Protein AF-A0A352CBY2-F1 (afdb_monomer_lite)

Radius of gyration: 39.06 Å; chains: 1; bounding box: 83×90×103 Å

Structure (mmCIF, N/CA/C/O backbone):
data_AF-A0A352CBY2-F1
#
_entry.id   AF-A0A352CBY2-F1
#
loop_
_atom_site.group_PDB
_atom_site.id
_atom_site.type_symbol
_atom_site.label_atom_id
_atom_site.label_alt_id
_atom_site.label_comp_id
_atom_site.label_asym_id
_atom_site.label_entity_id
_atom_site.label_seq_id
_atom_site.pdbx_PDB_ins_code
_atom_site.Cartn_x
_atom_site.Cartn_y
_atom_site.Cartn_z
_atom_site.occupancy
_atom_site.B_iso_or_equiv
_atom_site.auth_seq_id
_atom_site.auth_comp_id
_atom_site.auth_asym_id
_atom_site.auth_atom_id
_atom_site.pdbx_PDB_model_num
ATOM 1 N N . MET A 1 1 ? 15.745 -11.544 -2.158 1.00 45.47 1 MET A N 1
ATOM 2 C CA . MET A 1 1 ? 16.763 -10.526 -2.500 1.00 45.47 1 MET A CA 1
ATOM 3 C C . MET A 1 1 ? 17.000 -9.592 -1.321 1.00 45.47 1 MET A C 1
ATOM 5 O O . MET A 1 1 ? 16.269 -8.626 -1.140 1.00 45.47 1 MET A O 1
ATOM 9 N N . ARG A 1 2 ? 18.004 -9.897 -0.494 1.00 39.19 2 ARG A N 1
ATOM 10 C CA . ARG A 1 2 ? 18.521 -8.961 0.516 1.00 39.19 2 ARG A CA 1
ATOM 11 C C . ARG A 1 2 ? 19.788 -8.324 -0.042 1.00 39.19 2 ARG A C 1
ATOM 13 O O . ARG A 1 2 ? 20.679 -9.041 -0.490 1.00 39.19 2 ARG A O 1
ATOM 20 N N . ILE A 1 3 ? 19.850 -6.997 -0.037 1.00 42.19 3 ILE A N 1
ATOM 21 C CA . ILE A 1 3 ? 21.052 -6.252 -0.417 1.00 42.19 3 ILE A CA 1
ATOM 22 C C . ILE A 1 3 ? 21.733 -5.834 0.880 1.00 42.19 3 ILE A C 1
ATOM 24 O O . ILE A 1 3 ? 21.192 -5.022 1.631 1.00 42.19 3 ILE A O 1
ATOM 28 N N . ARG A 1 4 ? 22.908 -6.400 1.159 1.00 39.47 4 ARG A N 1
ATOM 29 C CA . ARG A 1 4 ? 23.753 -5.944 2.262 1.00 39.47 4 ARG A CA 1
ATOM 30 C C . ARG A 1 4 ? 24.700 -4.890 1.702 1.00 39.47 4 ARG A C 1
ATOM 32 O O . ARG A 1 4 ? 25.596 -5.194 0.920 1.00 39.47 4 ARG A O 1
ATOM 39 N N . VAL A 1 5 ? 24.466 -3.639 2.077 1.00 40.59 5 VAL A N 1
ATOM 40 C CA . VAL A 1 5 ? 25.329 -2.519 1.698 1.00 40.59 5 VAL A CA 1
ATOM 41 C C . VAL A 1 5 ? 26.370 -2.346 2.798 1.00 40.59 5 VAL A C 1
ATOM 43 O O . VAL A 1 5 ? 26.018 -2.000 3.923 1.00 40.59 5 VAL A O 1
ATOM 46 N N . GLN A 1 6 ? 27.642 -2.601 2.492 1.00 38.28 6 GLN A N 1
ATOM 47 C CA . GLN A 1 6 ? 28.747 -2.283 3.397 1.00 38.28 6 GLN A CA 1
ATOM 48 C C . GLN A 1 6 ? 29.524 -1.078 2.868 1.00 38.28 6 GLN A C 1
ATOM 50 O O . GLN A 1 6 ? 30.044 -1.098 1.755 1.00 38.28 6 GLN A O 1
ATOM 55 N N . GLN A 1 7 ? 29.593 -0.024 3.681 1.00 40.12 7 GLN A N 1
ATOM 56 C CA . GLN A 1 7 ? 30.448 1.132 3.443 1.00 40.12 7 GLN A CA 1
ATOM 57 C C . GLN A 1 7 ? 31.812 0.844 4.081 1.00 40.12 7 GLN A C 1
ATOM 59 O O . GLN A 1 7 ? 31.930 0.767 5.302 1.00 40.12 7 GLN A O 1
ATOM 64 N N . GLY A 1 8 ? 32.842 0.632 3.263 1.00 44.16 8 GLY A N 1
ATOM 65 C CA . GLY A 1 8 ? 34.204 0.436 3.755 1.00 44.16 8 GLY A CA 1
ATOM 66 C C . GLY A 1 8 ? 34.840 1.770 4.139 1.00 44.16 8 GLY A C 1
ATOM 67 O O . GLY A 1 8 ? 35.323 2.480 3.262 1.00 44.16 8 GLY A O 1
ATOM 68 N N . ALA A 1 9 ? 34.843 2.111 5.428 1.00 36.44 9 ALA A N 1
ATOM 69 C CA . ALA A 1 9 ? 35.642 3.212 5.967 1.00 36.44 9 ALA A CA 1
ATOM 70 C C . ALA A 1 9 ? 36.012 2.954 7.441 1.00 36.44 9 ALA A C 1
ATOM 72 O O . ALA A 1 9 ? 35.368 3.459 8.356 1.00 36.44 9 ALA A O 1
ATOM 73 N N . GLU A 1 10 ? 37.072 2.178 7.677 1.00 33.19 10 GLU A N 1
ATOM 74 C CA . GLU A 1 10 ? 37.829 2.238 8.932 1.00 33.19 10 GLU A CA 1
ATOM 75 C C . GLU A 1 10 ? 39.073 3.108 8.724 1.00 33.19 10 GLU A C 1
ATOM 77 O O . GLU A 1 10 ? 39.864 2.836 7.822 1.00 33.19 10 GLU A O 1
ATOM 82 N N . LEU A 1 11 ? 39.225 4.152 9.553 1.00 31.50 11 LEU A N 1
ATOM 83 C CA . LEU A 1 11 ? 40.424 4.490 10.345 1.00 31.50 11 LEU A CA 1
ATOM 84 C C . LEU A 1 11 ? 40.367 5.956 10.819 1.00 31.50 11 LEU A C 1
ATOM 86 O O . LEU A 1 11 ? 40.623 6.868 10.041 1.00 31.50 11 LEU A O 1
ATOM 90 N N . LEU A 1 12 ? 40.059 6.169 12.107 1.00 28.97 12 LEU A N 1
ATOM 91 C CA . LEU A 1 12 ? 40.919 6.822 13.119 1.00 28.97 12 LEU A CA 1
ATOM 92 C C . LEU A 1 12 ? 40.096 7.244 14.349 1.00 28.97 12 LEU A C 1
ATOM 94 O O . LEU A 1 12 ? 39.335 8.209 14.333 1.00 28.97 12 LEU A O 1
ATOM 98 N N . GLN A 1 13 ? 40.308 6.510 15.445 1.00 30.66 13 GLN A N 1
ATOM 99 C CA . GLN A 1 13 ? 40.026 6.965 16.805 1.00 30.66 13 GLN A CA 1
ATOM 100 C C . GLN A 1 13 ? 40.812 8.246 17.116 1.00 30.66 13 GLN A C 1
ATOM 102 O O . GLN A 1 13 ? 41.995 8.303 16.805 1.00 30.66 13 GLN A O 1
ATOM 107 N N . ILE A 1 14 ? 40.194 9.183 17.843 1.00 30.77 14 ILE A N 1
ATOM 108 C CA . ILE A 1 14 ? 40.738 9.866 19.035 1.00 30.77 14 ILE A CA 1
ATOM 109 C C . ILE A 1 14 ? 39.526 10.392 19.824 1.00 30.77 14 ILE A C 1
ATOM 111 O O . ILE A 1 14 ? 38.669 11.088 19.284 1.00 30.77 14 ILE A O 1
ATOM 115 N N . GLY A 1 15 ? 39.424 9.998 21.095 1.00 30.02 15 GLY A N 1
ATOM 116 C CA . GLY A 1 15 ? 38.267 10.268 21.945 1.00 30.02 15 GLY A CA 1
ATOM 117 C C . GLY A 1 15 ? 38.288 11.602 22.691 1.00 30.02 15 GLY A C 1
ATOM 118 O O . GLY A 1 15 ? 39.311 12.278 22.777 1.00 30.02 15 GLY A O 1
ATOM 119 N N . LYS A 1 16 ? 37.152 11.913 23.327 1.00 30.00 16 LYS A N 1
ATOM 120 C CA . LYS A 1 16 ? 37.085 12.461 24.691 1.00 30.00 16 LYS A CA 1
ATOM 121 C C . LYS A 1 16 ? 35.654 12.405 25.231 1.00 30.00 16 LYS A C 1
ATOM 123 O O . LYS A 1 16 ? 34.713 12.865 24.598 1.00 30.00 16 LYS A O 1
ATOM 128 N N . MET A 1 17 ? 35.544 11.825 26.425 1.00 28.11 17 MET A N 1
ATOM 129 C CA . MET A 1 17 ? 34.393 11.871 27.325 1.00 28.11 17 MET A CA 1
ATOM 130 C C . MET A 1 17 ? 33.944 13.314 27.579 1.00 28.11 17 MET A C 1
ATOM 132 O O . MET A 1 17 ? 34.789 14.150 27.893 1.00 28.11 17 MET A O 1
ATOM 136 N N . MET A 1 18 ? 32.632 13.562 27.620 1.00 26.39 18 MET A N 1
ATOM 137 C CA . MET A 1 18 ? 32.069 14.427 28.661 1.00 26.39 18 MET A CA 1
ATOM 138 C C . MET A 1 18 ? 30.573 14.168 28.860 1.00 26.39 18 MET A C 1
ATOM 140 O O . MET A 1 18 ? 29.725 14.564 28.067 1.00 26.39 18 MET A O 1
ATOM 144 N N . THR A 1 19 ? 30.278 13.481 29.958 1.00 28.50 19 THR A N 1
ATOM 145 C CA . THR A 1 19 ? 28.962 13.353 30.577 1.00 28.50 19 THR A CA 1
ATOM 146 C C . THR A 1 19 ? 28.518 14.719 31.096 1.00 28.50 19 THR A C 1
ATOM 148 O O . THR A 1 19 ? 29.222 15.315 31.909 1.00 28.50 19 THR A O 1
ATOM 151 N N . ILE A 1 20 ? 27.342 15.200 30.688 1.00 29.53 20 ILE A N 1
ATOM 152 C CA . ILE A 1 20 ? 26.663 16.320 31.353 1.00 29.53 20 ILE A CA 1
ATOM 153 C C . ILE A 1 20 ? 25.241 15.874 31.691 1.00 29.53 20 ILE A C 1
ATOM 155 O O . ILE A 1 20 ? 24.371 15.766 30.833 1.00 29.53 20 ILE A O 1
ATOM 159 N N . VAL A 1 21 ? 25.040 15.596 32.977 1.00 26.06 21 VAL A N 1
ATOM 160 C CA . VAL A 1 21 ? 23.742 15.375 33.615 1.00 26.06 21 VAL A CA 1
ATOM 161 C C . VAL A 1 21 ? 23.144 16.745 33.925 1.00 26.06 21 VAL A C 1
ATOM 163 O O . VAL A 1 21 ? 23.718 17.489 34.717 1.00 26.06 21 VAL A O 1
ATOM 166 N N . TRP A 1 22 ? 21.982 17.068 33.355 1.00 25.94 22 TRP A N 1
ATOM 167 C CA . TRP A 1 22 ? 21.157 18.179 33.834 1.00 25.94 22 TRP A CA 1
ATOM 168 C C . TRP A 1 22 ? 19.978 17.637 34.634 1.00 25.94 22 TRP A C 1
ATOM 170 O O . TRP A 1 22 ? 19.083 16.973 34.118 1.00 25.94 22 TRP A O 1
ATOM 180 N N . ARG A 1 23 ? 20.011 17.926 35.935 1.00 26.08 23 ARG A N 1
ATOM 181 C CA . ARG A 1 23 ? 18.955 17.660 36.910 1.00 26.08 23 ARG A CA 1
ATOM 182 C C . ARG A 1 23 ? 18.064 18.899 36.964 1.00 26.08 23 ARG A C 1
ATOM 184 O O . ARG A 1 23 ? 18.467 19.903 37.542 1.00 26.08 23 ARG A O 1
ATOM 191 N N . ILE A 1 24 ? 16.883 18.848 36.351 1.00 34.50 24 ILE A N 1
ATOM 192 C CA . ILE A 1 24 ? 15.895 19.934 36.430 1.00 34.50 24 ILE A CA 1
ATOM 193 C C . ILE A 1 24 ? 14.914 19.616 37.562 1.00 34.50 24 ILE A C 1
ATOM 195 O O . ILE A 1 24 ? 14.234 18.594 37.555 1.00 34.50 24 ILE A O 1
ATOM 199 N N . HIS A 1 25 ? 14.900 20.493 38.564 1.00 30.23 25 HIS A N 1
ATOM 200 C CA . HIS A 1 25 ? 13.936 20.537 39.660 1.00 30.23 25 HIS A CA 1
ATOM 201 C C . HIS A 1 25 ? 12.666 21.234 39.149 1.00 30.23 25 HIS A C 1
ATOM 203 O O . HIS A 1 25 ? 12.732 22.399 38.760 1.00 30.23 25 HIS A O 1
ATOM 209 N N . LEU A 1 26 ? 11.525 20.544 39.141 1.00 38.19 26 LEU A N 1
ATOM 210 C CA . LEU A 1 26 ? 10.214 21.155 38.900 1.00 38.19 26 LEU A CA 1
ATOM 211 C C . LEU A 1 26 ? 9.541 21.435 40.255 1.00 38.19 26 LEU A C 1
ATOM 213 O O . LEU A 1 26 ? 9.355 20.488 41.022 1.00 38.19 26 LEU A O 1
ATOM 217 N N . PRO A 1 27 ? 9.176 22.688 40.583 1.00 35.81 27 PRO A N 1
ATOM 218 C CA . PRO A 1 27 ? 8.311 22.972 41.717 1.00 35.81 27 PRO A CA 1
ATOM 219 C C . PRO A 1 27 ? 6.857 22.626 41.374 1.00 35.81 27 PRO A C 1
ATOM 221 O O . PRO A 1 27 ? 6.347 22.945 40.300 1.00 35.81 27 PRO A O 1
ATOM 224 N N . ILE A 1 28 ? 6.206 21.955 42.316 1.00 39.03 28 ILE A N 1
ATOM 225 C CA . ILE A 1 28 ? 4.803 21.553 42.276 1.00 39.03 28 ILE A CA 1
ATOM 226 C C . ILE A 1 28 ? 3.965 22.819 42.510 1.00 39.03 28 ILE A C 1
ATOM 228 O O . ILE A 1 28 ? 4.148 23.492 43.522 1.00 39.03 28 ILE A O 1
ATOM 232 N N . ALA A 1 29 ? 3.087 23.169 41.569 1.00 36.62 29 ALA A N 1
ATOM 233 C CA . ALA A 1 29 ? 2.131 24.258 41.739 1.00 36.62 29 ALA A CA 1
ATOM 234 C C . ALA A 1 29 ? 0.959 23.776 42.605 1.00 36.62 29 ALA A C 1
ATOM 236 O O . ALA A 1 29 ? 0.273 22.813 42.263 1.00 36.62 29 ALA A O 1
ATOM 237 N N . GLU A 1 30 ? 0.772 24.440 43.739 1.00 39.44 30 GLU A N 1
ATOM 238 C CA . GLU A 1 30 ? -0.288 24.194 44.710 1.00 39.44 30 GLU A CA 1
ATOM 239 C C . GLU A 1 30 ? -1.634 24.715 44.176 1.00 39.44 30 GLU A C 1
ATOM 241 O O . GLU A 1 30 ? -1.729 25.821 43.642 1.00 39.44 30 GLU A O 1
ATOM 246 N N . TYR A 1 31 ? -2.661 23.870 44.255 1.00 46.47 31 TYR A N 1
ATOM 247 C CA . TYR A 1 31 ? -4.017 24.124 43.770 1.00 46.47 31 TYR A CA 1
ATOM 248 C C . TYR A 1 31 ? -4.821 24.878 44.837 1.00 46.47 31 TYR A C 1
ATOM 250 O O . TYR A 1 31 ? -5.059 24.336 45.915 1.00 46.47 31 TYR A O 1
ATOM 258 N N . ASP A 1 32 ? -5.260 26.100 44.528 1.00 51.88 32 ASP A N 1
ATOM 259 C CA . ASP A 1 32 ? -6.094 26.930 45.409 1.00 51.88 32 ASP A CA 1
ATOM 260 C C . ASP A 1 32 ? -7.579 26.830 44.986 1.00 51.88 32 ASP A C 1
ATOM 262 O O . ASP A 1 32 ? -7.909 27.151 43.836 1.00 51.88 32 ASP A O 1
ATOM 266 N N . PRO A 1 33 ? -8.499 26.340 45.838 1.00 59.62 33 PRO A N 1
ATOM 267 C CA . PRO A 1 33 ? -9.914 26.246 45.490 1.00 59.62 33 PRO A CA 1
ATOM 268 C C . PRO A 1 33 ? -10.647 27.599 45.641 1.00 59.62 33 PRO A C 1
ATOM 270 O O . PRO A 1 33 ? -10.346 28.383 46.539 1.00 59.62 33 PRO A O 1
ATOM 273 N N . PRO A 1 34 ? -11.672 27.883 44.811 1.00 61.28 34 PRO A N 1
ATOM 274 C CA . PRO A 1 34 ? -12.391 29.157 44.858 1.00 61.28 34 PRO A CA 1
ATOM 275 C C . PRO A 1 34 ? -13.305 29.290 46.097 1.00 61.28 34 PRO A C 1
ATOM 277 O O . PRO A 1 34 ? -13.846 28.288 46.577 1.00 61.28 34 PRO A O 1
ATOM 280 N N . PRO A 1 35 ? -13.554 30.523 46.588 1.00 61.41 35 PRO A N 1
ATOM 281 C CA . PRO A 1 35 ? -14.368 30.766 47.780 1.00 61.41 35 PRO A CA 1
ATOM 282 C C . PRO A 1 35 ? -15.880 30.530 47.556 1.00 61.41 35 PRO A C 1
ATOM 284 O O . PRO A 1 35 ? -16.364 30.549 46.418 1.00 61.41 35 PRO A O 1
ATOM 287 N N . PRO A 1 36 ? -16.655 30.316 48.640 1.00 53.53 36 PRO A N 1
ATOM 288 C CA . PRO A 1 36 ? -18.034 29.843 48.564 1.00 53.53 36 PRO A CA 1
ATOM 289 C C . PRO A 1 36 ? -19.028 30.907 48.076 1.00 53.53 36 PRO A C 1
ATOM 291 O O . PRO A 1 36 ? -18.914 32.099 48.361 1.00 53.53 36 PRO A O 1
ATOM 294 N N . ARG A 1 37 ? -20.067 30.445 47.370 1.00 48.75 37 ARG A N 1
ATOM 295 C CA . ARG A 1 37 ? -21.211 31.261 46.939 1.00 48.75 37 ARG A CA 1
ATOM 296 C C . ARG A 1 37 ? -22.137 31.539 48.126 1.00 48.75 37 ARG A C 1
ATOM 298 O O . ARG A 1 37 ? -22.635 30.603 48.746 1.00 48.75 37 ARG A O 1
ATOM 305 N N . HIS A 1 38 ? -22.423 32.812 48.390 1.00 56.25 38 HIS A N 1
ATOM 306 C CA . HIS A 1 38 ? -23.501 33.219 49.295 1.00 56.25 38 HIS A CA 1
ATOM 307 C C . HIS A 1 38 ? -24.863 33.265 48.576 1.00 56.25 38 HIS A C 1
ATOM 309 O O . HIS A 1 38 ? -24.908 33.433 47.353 1.00 56.25 38 HIS A O 1
ATOM 315 N N . PRO A 1 39 ? -25.973 33.071 49.314 1.00 47.75 39 PRO A N 1
ATOM 316 C CA . PRO A 1 39 ? -27.265 32.733 48.735 1.00 47.75 39 PRO A CA 1
ATOM 317 C C . PRO A 1 39 ? -28.032 33.946 48.199 1.00 47.75 39 PRO A C 1
ATOM 319 O O . PRO A 1 39 ? -27.889 35.080 48.653 1.00 47.75 39 PRO A O 1
ATOM 322 N N . GLN A 1 40 ? -28.879 33.640 47.220 1.00 54.12 40 GLN A N 1
ATOM 323 C CA . GLN A 1 40 ? -29.830 34.524 46.558 1.00 54.12 40 GLN A CA 1
ATOM 324 C C . GLN A 1 40 ? -30.822 35.130 47.557 1.00 54.12 40 GLN A C 1
ATOM 326 O O . GLN A 1 40 ? -31.426 34.389 48.321 1.00 54.12 40 GLN A O 1
ATOM 331 N N . ASN A 1 41 ? -31.060 36.442 47.466 1.00 42.22 41 ASN A N 1
ATOM 332 C CA . ASN A 1 41 ? -32.296 37.084 47.916 1.00 42.22 41 ASN A CA 1
ATOM 333 C C . ASN A 1 41 ? -32.654 38.228 46.945 1.00 42.22 41 ASN A C 1
ATOM 335 O O . ASN A 1 41 ? -31.978 39.252 46.873 1.00 42.22 41 ASN A O 1
ATOM 339 N N . HIS A 1 42 ? -33.729 38.025 46.187 1.00 44.06 42 HIS A N 1
ATOM 340 C CA . HIS A 1 42 ? -34.512 39.035 45.461 1.00 44.06 42 HIS A CA 1
ATOM 341 C C . HIS A 1 42 ? -35.646 39.553 46.391 1.00 44.06 42 HIS A C 1
ATOM 343 O O . HIS A 1 42 ? -35.933 38.876 47.377 1.00 44.06 42 HIS A O 1
ATOM 349 N N . PRO A 1 43 ? -36.436 40.605 46.071 1.00 51.12 43 PRO A N 1
ATOM 350 C CA . PRO A 1 43 ? -36.207 41.765 45.201 1.00 51.12 43 PRO A CA 1
ATOM 351 C C . PRO A 1 43 ? -36.782 43.102 45.785 1.00 51.12 43 PRO A C 1
ATOM 353 O O . PRO A 1 43 ? -37.353 43.157 46.868 1.00 51.12 43 PRO A O 1
ATOM 356 N N . LEU A 1 44 ? -36.679 44.192 45.010 1.00 54.78 44 LEU A N 1
ATOM 357 C CA . LEU A 1 44 ? -37.513 45.415 45.071 1.00 54.78 44 LEU A CA 1
ATOM 358 C C . LEU A 1 44 ? -37.455 46.313 46.325 1.00 54.78 44 LEU A C 1
ATOM 360 O O . LEU A 1 44 ? -38.460 46.500 47.006 1.00 54.78 44 LEU A O 1
ATOM 364 N N . ARG A 1 45 ? -36.335 47.020 46.534 1.00 51.38 45 ARG A N 1
ATOM 365 C CA . ARG A 1 45 ? -36.359 48.346 47.210 1.00 51.38 45 ARG A CA 1
ATOM 366 C C . ARG A 1 45 ? -35.170 49.274 46.918 1.00 51.38 45 ARG A C 1
ATOM 368 O O . ARG A 1 45 ? -35.227 50.445 47.269 1.00 51.38 45 ARG A O 1
ATOM 375 N N . ALA A 1 46 ? -34.149 48.810 46.197 1.00 49.62 46 ALA A N 1
ATOM 376 C CA . ALA A 1 46 ? -32.922 49.570 45.928 1.00 49.62 46 ALA A CA 1
ATOM 377 C C . ALA A 1 46 ? -32.864 50.244 44.535 1.00 49.62 46 ALA A C 1
ATOM 379 O O . ALA A 1 46 ? -31.785 50.458 43.996 1.00 49.62 46 ALA A O 1
ATOM 380 N N . VAL A 1 47 ? -34.011 50.569 43.925 1.00 55.22 47 VAL A N 1
ATOM 381 C CA . VAL A 1 47 ? -34.065 51.181 42.572 1.00 55.22 47 VAL A CA 1
ATOM 382 C C . VAL A 1 47 ? -34.177 52.717 42.619 1.00 55.22 47 VAL A C 1
ATOM 384 O O . VAL A 1 47 ? -34.121 53.378 41.590 1.00 55.22 47 VAL A O 1
ATOM 387 N N . ARG A 1 48 ? -34.298 53.327 43.807 1.00 51.62 48 ARG A N 1
ATOM 388 C CA . ARG A 1 48 ? -34.478 54.789 43.929 1.00 51.62 48 ARG A CA 1
ATOM 389 C C . ARG A 1 48 ? -33.217 55.566 44.327 1.00 51.62 48 ARG A C 1
ATOM 391 O O . ARG A 1 48 ? -33.151 56.758 44.054 1.00 51.62 48 ARG A O 1
ATOM 398 N N . GLU A 1 49 ? -32.216 54.901 44.899 1.00 49.62 49 GLU A N 1
ATOM 399 C CA . GLU A 1 49 ? -30.944 55.528 45.308 1.00 49.62 49 GLU A CA 1
ATOM 400 C C . GLU A 1 49 ? -29.846 55.403 44.235 1.00 49.62 49 GLU A C 1
ATOM 402 O O . GLU A 1 49 ? -28.979 56.259 4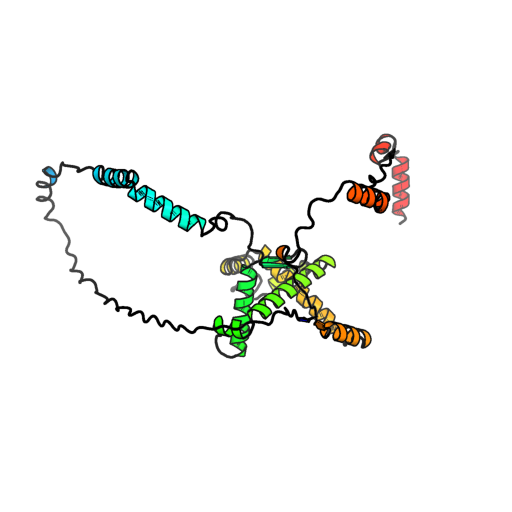4.127 1.00 49.62 49 GLU A O 1
ATOM 407 N N . THR A 1 50 ? -29.931 54.421 43.334 1.00 52.28 50 THR A N 1
ATOM 408 C CA . THR A 1 50 ? -28.921 54.190 42.282 1.00 52.28 50 THR A CA 1
ATOM 409 C C . THR A 1 50 ? -29.020 55.133 41.077 1.00 52.28 50 THR A C 1
ATOM 411 O O . THR A 1 50 ? -28.144 55.123 40.216 1.00 52.28 50 THR A O 1
ATOM 414 N N . LEU A 1 51 ? -30.052 55.981 41.006 1.00 53.12 51 LEU A N 1
ATOM 415 C CA . LEU A 1 51 ? -30.244 56.929 39.898 1.00 53.12 51 LEU A CA 1
ATOM 416 C C . LEU A 1 51 ? -29.719 58.343 40.186 1.00 53.12 51 LEU A C 1
ATOM 418 O O . LEU A 1 51 ? -29.633 59.144 39.259 1.00 53.12 51 LEU A O 1
ATOM 422 N N . LYS A 1 52 ? -29.332 58.657 41.430 1.00 47.72 52 LYS A N 1
ATOM 423 C CA . LYS A 1 52 ? -28.691 59.945 41.756 1.00 47.72 52 LYS A CA 1
ATOM 424 C C . LYS A 1 52 ? -27.178 59.930 41.537 1.00 47.72 52 LYS A C 1
ATOM 426 O O . LYS A 1 52 ? -26.632 60.940 41.106 1.00 47.72 52 LYS A O 1
ATOM 431 N N . ASP A 1 53 ? -26.539 58.772 41.673 1.00 47.69 53 ASP A N 1
ATOM 432 C CA . ASP A 1 53 ? -25.106 58.620 41.382 1.00 47.69 53 ASP A CA 1
ATOM 433 C C . ASP A 1 53 ? -24.814 58.408 39.884 1.00 47.69 53 ASP A C 1
ATOM 435 O O . ASP A 1 53 ? -23.690 58.599 39.417 1.00 47.69 53 ASP A O 1
ATOM 439 N N . ALA A 1 54 ? -25.842 58.106 39.084 1.00 48.25 54 ALA A N 1
ATOM 440 C CA . ALA A 1 54 ? -25.725 57.942 37.634 1.00 48.25 54 ALA A CA 1
ATOM 441 C C . ALA A 1 54 ? -25.480 59.264 36.871 1.00 48.25 54 ALA A C 1
ATOM 443 O O . ALA A 1 54 ? -25.116 59.234 35.697 1.00 48.25 54 ALA A O 1
ATOM 444 N N . ALA A 1 55 ? -25.627 60.424 37.524 1.00 50.94 55 ALA A N 1
ATOM 445 C CA . ALA A 1 55 ? -25.387 61.738 36.919 1.00 50.94 55 ALA A CA 1
ATOM 446 C C . ALA A 1 55 ? -23.926 62.229 37.033 1.00 50.94 55 ALA A C 1
ATOM 448 O O . ALA A 1 55 ? -23.591 63.266 36.463 1.00 50.94 55 ALA A O 1
ATOM 449 N N . ILE A 1 56 ? -23.039 61.492 37.721 1.00 54.19 56 ILE A N 1
ATOM 450 C CA . ILE A 1 56 ? -21.615 61.860 37.880 1.00 54.19 56 ILE A CA 1
ATOM 451 C C . ILE A 1 56 ? -20.680 61.041 36.965 1.00 54.19 56 ILE A C 1
ATOM 453 O O . ILE A 1 56 ? -19.541 61.436 36.727 1.00 54.19 56 ILE A O 1
ATOM 457 N N . LEU A 1 57 ? -21.148 59.966 36.322 1.00 49.06 57 LEU A N 1
ATOM 458 C CA . LEU A 1 57 ? -20.309 59.112 35.458 1.00 49.06 57 LEU A CA 1
ATOM 459 C C . LEU A 1 57 ? -20.402 59.449 33.958 1.00 49.06 57 LEU A C 1
ATOM 461 O O . LEU A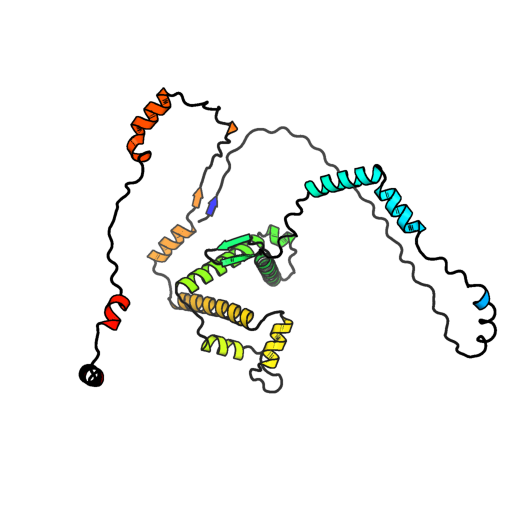 1 57 ? -20.244 58.598 33.086 1.00 49.06 57 LEU A O 1
ATOM 465 N N . GLY A 1 58 ? -20.587 60.731 33.646 1.00 49.16 58 GLY A N 1
ATOM 466 C CA . GLY A 1 58 ? -20.488 61.290 32.297 1.00 49.16 58 GLY A CA 1
ATOM 467 C C . GLY A 1 58 ? -19.057 61.650 31.887 1.00 49.16 58 GLY A C 1
ATOM 468 O O . GLY A 1 58 ? -18.830 62.728 31.346 1.00 49.16 58 GLY A O 1
ATOM 469 N N . ARG A 1 59 ? -18.070 60.782 32.138 1.00 52.09 59 ARG A N 1
ATOM 470 C CA . ARG A 1 59 ? -16.748 60.869 31.498 1.00 52.09 59 ARG A CA 1
ATOM 471 C C . ARG A 1 59 ? -16.396 59.501 30.935 1.00 52.09 59 ARG A C 1
ATOM 473 O O . ARG A 1 59 ? -15.744 58.688 31.577 1.00 52.09 59 ARG A O 1
ATOM 480 N N . GLN A 1 60 ? -16.863 59.260 29.715 1.00 52.12 60 GLN A N 1
ATOM 481 C CA . GLN A 1 60 ? -16.380 58.181 28.861 1.00 52.12 60 GLN A CA 1
ATOM 482 C C . GLN A 1 60 ? -14.890 58.431 28.573 1.00 52.12 60 GLN A C 1
ATOM 484 O O . GLN A 1 60 ? -14.530 59.131 27.625 1.00 52.12 60 GLN A O 1
ATOM 489 N N . GLU A 1 61 ? -14.012 57.910 29.430 1.00 53.19 61 GLU A N 1
ATOM 490 C CA . GLU A 1 61 ? -12.600 57.702 29.114 1.00 53.19 61 GLU A CA 1
ATOM 491 C C . GLU A 1 61 ? -12.557 56.757 27.907 1.00 53.19 61 GLU A C 1
ATOM 493 O O . GLU A 1 61 ? -12.757 55.551 28.032 1.00 53.19 61 GLU A O 1
ATOM 498 N N . ARG A 1 62 ? -12.369 57.317 26.706 1.00 56.34 62 ARG A N 1
ATOM 499 C CA . ARG A 1 62 ? -12.167 56.540 25.478 1.00 56.34 62 ARG A CA 1
ATOM 500 C C . ARG A 1 62 ? -11.043 55.526 25.731 1.00 56.34 62 ARG A C 1
ATOM 502 O O . ARG A 1 62 ? -9.913 55.963 25.981 1.00 56.34 62 ARG A O 1
ATOM 509 N N . PRO A 1 63 ? -11.287 54.209 25.636 1.00 54.12 63 PRO A N 1
ATOM 510 C CA . PRO A 1 63 ? -10.211 53.256 25.794 1.00 54.12 63 PRO A CA 1
ATOM 511 C C . PRO A 1 63 ? -9.198 53.441 24.654 1.00 54.12 63 PRO A C 1
ATOM 513 O O . PRO A 1 63 ? -9.544 53.506 23.475 1.00 54.12 63 PRO A O 1
ATOM 516 N N . SER A 1 64 ? -7.922 53.496 25.037 1.00 60.41 64 SER A N 1
ATOM 517 C CA . SER A 1 64 ? -6.803 53.002 24.221 1.00 60.41 64 SER A CA 1
ATOM 518 C C . SER A 1 64 ? -6.169 53.903 23.149 1.00 60.41 64 SER A C 1
ATOM 520 O O . SER A 1 64 ? -5.474 53.387 22.278 1.00 60.41 64 SER A O 1
ATOM 522 N N . ALA A 1 65 ? -6.223 55.236 23.246 1.00 57.28 65 ALA A N 1
ATOM 523 C CA . ALA A 1 65 ? -5.271 56.069 22.480 1.00 57.28 65 ALA A CA 1
ATOM 524 C C . ALA A 1 65 ? -3.820 55.932 23.007 1.00 57.28 65 ALA A C 1
ATOM 526 O O . ALA A 1 65 ? -2.854 56.021 22.249 1.00 57.28 65 ALA A O 1
ATOM 527 N N . LYS A 1 66 ? -3.664 55.666 24.314 1.00 60.50 66 LYS A N 1
ATOM 528 C CA . LYS A 1 66 ? -2.359 55.487 24.977 1.00 60.50 66 LYS A CA 1
ATOM 529 C C . LYS A 1 66 ? -1.746 54.096 24.760 1.00 60.50 66 LYS A C 1
ATOM 531 O O . LYS A 1 66 ? -0.532 53.984 24.681 1.00 60.50 66 LYS A O 1
ATOM 536 N N . MET A 1 67 ? -2.550 53.041 24.610 1.00 65.25 67 MET A N 1
ATOM 537 C CA . MET A 1 67 ? -2.030 51.687 24.345 1.00 65.25 67 MET A CA 1
ATOM 538 C C . MET A 1 67 ? -1.505 51.538 22.910 1.00 65.25 67 MET A C 1
ATOM 540 O O . MET A 1 67 ? -0.433 50.971 22.700 1.00 65.25 67 MET A O 1
ATOM 544 N N . LEU A 1 68 ? -2.192 52.124 21.921 1.00 69.69 68 LEU A N 1
ATOM 545 C CA . LEU A 1 68 ? -1.743 52.076 20.526 1.00 69.69 68 LEU A CA 1
ATOM 546 C C . LEU A 1 68 ? -0.458 52.891 20.293 1.00 69.69 68 LEU A C 1
ATOM 548 O O . LEU A 1 68 ? 0.358 52.540 19.438 1.00 69.69 68 LEU A O 1
ATOM 552 N N . SER A 1 69 ? -0.255 53.974 21.053 1.00 67.19 69 SER A N 1
ATOM 553 C CA . SER A 1 69 ? 0.954 54.799 20.955 1.00 67.19 69 SER A CA 1
ATOM 554 C C . SER A 1 69 ? 2.178 54.123 21.576 1.00 67.19 69 SER A C 1
ATOM 556 O O . SER A 1 69 ? 3.276 54.290 21.048 1.00 67.19 69 SER A O 1
ATOM 558 N N . VAL A 1 70 ? 2.004 53.300 22.616 1.00 73.12 70 VAL A N 1
ATOM 559 C CA . VAL A 1 70 ? 3.078 52.472 23.193 1.00 73.12 70 VAL A CA 1
ATOM 560 C C . VAL A 1 70 ? 3.514 51.381 22.213 1.00 73.12 70 VAL A C 1
ATOM 562 O O . VAL A 1 70 ? 4.711 51.253 21.954 1.00 73.12 70 VAL A O 1
ATOM 565 N N . LEU A 1 71 ? 2.566 50.681 21.577 1.00 73.88 71 LEU A N 1
ATOM 566 C CA . LEU A 1 71 ? 2.877 49.676 20.552 1.00 73.88 71 LEU A CA 1
ATOM 567 C C . LEU A 1 71 ? 3.609 50.305 19.352 1.00 73.88 71 LEU A C 1
ATOM 569 O O . LEU A 1 71 ? 4.621 49.791 18.882 1.00 73.88 71 LEU A O 1
ATOM 573 N N . ARG A 1 72 ? 3.147 51.478 18.899 1.00 74.38 72 ARG A N 1
ATOM 574 C CA . ARG A 1 72 ? 3.754 52.219 17.782 1.00 74.38 72 ARG A CA 1
ATOM 575 C C . ARG A 1 72 ? 5.137 52.784 18.123 1.00 74.38 72 ARG A C 1
ATOM 577 O O . ARG A 1 72 ? 5.998 52.854 17.248 1.00 74.38 72 ARG A O 1
ATOM 584 N N . ARG A 1 73 ? 5.362 53.187 19.378 1.00 76.44 73 ARG A N 1
ATOM 585 C CA . ARG A 1 73 ? 6.664 53.671 19.861 1.00 76.44 73 ARG A CA 1
ATOM 586 C C . ARG A 1 73 ? 7.670 52.530 19.992 1.00 76.44 73 ARG A C 1
ATOM 588 O O . ARG A 1 73 ? 8.828 52.728 19.642 1.00 76.44 73 ARG A O 1
ATOM 595 N N . PHE A 1 74 ? 7.228 51.348 20.422 1.00 76.19 74 PHE A N 1
ATOM 596 C CA . PHE A 1 74 ? 8.058 50.145 20.436 1.00 76.19 74 PHE A CA 1
ATOM 597 C C . PHE A 1 74 ? 8.397 49.688 19.012 1.00 76.19 74 PHE A C 1
ATOM 599 O O . PHE A 1 74 ? 9.568 49.502 18.709 1.00 76.19 74 PHE A O 1
ATOM 606 N N . ALA A 1 75 ? 7.419 49.646 18.101 1.00 78.19 75 ALA A N 1
ATOM 607 C CA . ALA A 1 75 ? 7.635 49.277 16.698 1.00 78.19 75 ALA A CA 1
ATOM 608 C C . ALA A 1 75 ? 8.593 50.218 15.935 1.00 78.19 75 ALA A C 1
ATOM 610 O O . ALA A 1 75 ? 9.224 49.800 14.972 1.00 78.19 75 ALA A O 1
ATOM 611 N N . ARG A 1 76 ? 8.726 51.484 16.362 1.00 78.44 76 ARG A N 1
ATOM 612 C CA . ARG A 1 76 ? 9.705 52.449 15.819 1.00 78.44 76 ARG A CA 1
ATOM 613 C C . ARG A 1 76 ? 11.051 52.457 16.553 1.00 78.44 76 ARG A C 1
ATOM 615 O O . ARG A 1 76 ? 11.914 53.264 16.218 1.00 78.44 76 ARG A O 1
ATOM 622 N N . SER A 1 77 ? 11.230 51.617 17.570 1.00 86.56 77 SER A N 1
ATOM 623 C CA . SER A 1 77 ? 12.488 51.531 18.310 1.00 86.56 77 SER A CA 1
ATOM 624 C C . SER A 1 77 ? 13.499 50.643 17.582 1.00 86.56 77 SER A C 1
ATOM 626 O O . SER A 1 77 ? 13.141 49.640 16.965 1.00 86.56 77 SER A O 1
ATOM 628 N N . TRP A 1 78 ? 14.783 50.982 17.699 1.00 86.50 78 TRP A N 1
ATOM 629 C CA . TRP A 1 78 ? 15.876 50.166 17.159 1.00 86.50 78 TRP A CA 1
ATOM 630 C C . TRP A 1 78 ? 15.906 48.752 17.771 1.00 86.50 78 TRP A C 1
ATOM 632 O O . TRP A 1 78 ? 16.278 47.795 17.097 1.00 86.50 78 TRP A O 1
ATOM 642 N N . ALA A 1 79 ? 15.430 48.606 19.014 1.00 85.88 79 ALA A N 1
ATOM 643 C CA . ALA A 1 79 ? 15.279 47.324 19.695 1.00 85.88 79 ALA A CA 1
ATOM 644 C C . ALA A 1 79 ? 14.240 46.410 19.019 1.00 85.88 79 ALA A C 1
ATOM 646 O O . ALA A 1 79 ? 14.472 45.209 18.905 1.00 85.88 79 ALA A O 1
ATOM 647 N N . ALA A 1 80 ? 13.129 46.959 18.514 1.00 86.19 80 ALA A N 1
ATOM 648 C CA . ALA A 1 80 ? 12.163 46.179 17.735 1.00 86.19 80 ALA A CA 1
ATOM 649 C C . ALA A 1 80 ? 12.731 45.746 16.376 1.00 86.19 80 ALA A C 1
ATOM 651 O O . ALA A 1 80 ? 12.455 44.636 15.926 1.00 86.19 80 ALA A O 1
ATOM 652 N N . GLY A 1 81 ? 13.571 46.583 15.756 1.00 85.06 81 GLY A N 1
ATOM 653 C CA . GLY A 1 81 ? 14.322 46.211 14.555 1.00 85.06 81 GLY A CA 1
ATOM 654 C C . GLY A 1 81 ? 15.282 45.045 14.807 1.00 85.06 81 GLY A C 1
ATOM 655 O O . GLY A 1 81 ? 15.275 44.076 14.055 1.00 85.06 81 GLY A O 1
ATOM 656 N N . LEU A 1 82 ? 16.049 45.091 15.902 1.00 91.25 82 LEU A N 1
ATOM 657 C CA . LEU A 1 82 ? 16.946 44.001 16.303 1.00 91.25 82 LEU A CA 1
ATOM 658 C C . LEU A 1 82 ? 16.178 42.694 16.549 1.00 91.25 82 LEU A C 1
ATOM 660 O O . LEU A 1 82 ? 16.596 41.636 16.087 1.00 91.25 82 LEU A O 1
ATOM 664 N N . LEU A 1 83 ? 15.035 42.771 17.233 1.00 90.56 83 LEU A N 1
ATOM 665 C CA . LEU A 1 83 ? 14.186 41.613 17.513 1.00 90.56 83 LEU A CA 1
ATOM 666 C C . LEU A 1 83 ? 13.624 41.007 16.218 1.00 90.56 83 LEU A C 1
ATOM 668 O O . LEU A 1 83 ? 13.647 39.790 16.065 1.00 90.56 83 LEU A O 1
ATOM 672 N N . LEU A 1 84 ? 13.209 41.836 15.254 1.00 89.50 84 LEU A N 1
ATOM 673 C CA . LEU A 1 84 ? 12.787 41.374 13.928 1.00 89.50 84 LEU A CA 1
ATOM 674 C C . LEU A 1 84 ? 13.917 40.704 13.144 1.00 89.50 84 LEU A C 1
ATOM 676 O O . LEU A 1 84 ? 13.662 39.713 12.472 1.00 89.50 84 LEU A O 1
ATOM 680 N N . VAL A 1 85 ? 15.152 41.202 13.237 1.00 90.88 85 VAL A N 1
ATOM 681 C CA . VAL A 1 85 ? 16.308 40.586 12.568 1.00 90.88 85 VAL A CA 1
ATOM 682 C C . VAL A 1 85 ? 16.652 39.237 13.199 1.00 90.88 85 VAL A C 1
ATOM 684 O O . VAL A 1 85 ? 16.855 38.269 12.476 1.00 90.88 85 VAL A O 1
ATOM 687 N N . VAL A 1 86 ? 16.653 39.131 14.531 1.00 92.19 86 VAL A N 1
ATOM 688 C CA . VAL A 1 86 ? 16.878 37.852 15.229 1.00 92.19 86 VAL A CA 1
ATOM 689 C C . VAL A 1 86 ? 15.758 36.855 14.921 1.00 92.19 86 VAL A C 1
ATOM 691 O O . VAL A 1 86 ? 16.036 35.688 14.655 1.00 92.19 86 VAL A O 1
ATOM 694 N N . LEU A 1 87 ? 14.505 37.316 14.883 1.00 90.56 87 LEU A N 1
ATOM 695 C CA . LEU A 1 87 ? 13.357 36.504 14.484 1.00 90.56 87 LEU A CA 1
ATOM 696 C C . LEU A 1 87 ? 13.474 36.051 13.023 1.00 90.56 87 LEU A C 1
ATOM 698 O O . LEU A 1 87 ? 13.226 34.888 12.733 1.00 90.56 87 LEU A O 1
ATOM 702 N N . ALA A 1 88 ? 13.882 36.940 12.115 1.00 86.19 88 ALA A N 1
ATOM 703 C CA . ALA A 1 88 ? 14.075 36.625 10.703 1.00 86.19 88 ALA A CA 1
ATOM 704 C C . ALA A 1 88 ? 15.222 35.630 10.489 1.00 86.19 88 ALA A C 1
ATOM 706 O O . ALA A 1 88 ? 15.085 34.725 9.677 1.00 86.19 88 ALA A O 1
ATOM 707 N N . ILE A 1 89 ? 16.324 35.744 11.236 1.00 86.00 89 ILE A N 1
ATOM 708 C CA . ILE A 1 89 ? 17.426 34.772 11.200 1.00 86.00 89 ILE A CA 1
ATOM 709 C C . ILE A 1 89 ? 16.961 33.420 11.759 1.00 86.00 89 ILE A C 1
ATOM 711 O O . ILE A 1 89 ? 17.222 32.392 11.141 1.00 86.00 89 ILE A O 1
ATOM 715 N N . GLY A 1 90 ? 16.218 33.413 12.871 1.00 83.56 90 GLY A N 1
ATOM 716 C CA . GLY A 1 90 ? 15.627 32.194 13.430 1.00 83.56 90 GLY A CA 1
ATOM 717 C C . GLY A 1 90 ? 14.657 31.512 12.461 1.00 83.56 90 GLY A C 1
ATOM 718 O O . GLY A 1 90 ? 14.756 30.313 12.238 1.00 83.56 90 GLY A O 1
ATOM 719 N N . LEU A 1 91 ? 13.778 32.282 11.817 1.00 82.62 91 LEU A N 1
ATOM 720 C CA . LEU A 1 91 ? 12.848 31.796 10.793 1.00 82.62 91 LEU A CA 1
ATOM 721 C C . LEU A 1 91 ? 13.534 31.423 9.471 1.00 82.62 91 LEU A C 1
ATOM 723 O O . LEU A 1 91 ? 12.994 30.627 8.722 1.00 82.62 91 LEU A O 1
ATOM 727 N N . SER A 1 92 ? 14.710 31.969 9.162 1.00 75.19 92 SER A N 1
ATOM 728 C CA . SER A 1 92 ? 15.478 31.576 7.970 1.00 75.19 92 SER A CA 1
ATOM 729 C C . SER A 1 92 ? 16.158 30.216 8.161 1.00 75.19 92 SER A C 1
ATOM 731 O O . SER A 1 92 ? 16.313 29.453 7.212 1.00 75.19 92 SER A O 1
ATOM 733 N N . LEU A 1 93 ? 16.527 29.883 9.404 1.00 74.19 93 LEU A N 1
ATOM 734 C CA . LEU A 1 93 ? 17.069 28.570 9.767 1.00 74.19 93 LEU A CA 1
ATOM 735 C C . LEU A 1 93 ? 15.983 27.480 9.852 1.00 74.19 93 LEU A C 1
ATOM 737 O O . LEU A 1 93 ? 16.295 26.303 9.698 1.00 74.19 93 LEU A O 1
ATOM 741 N N . PHE A 1 94 ? 14.718 27.864 10.051 1.00 69.12 94 PHE A N 1
ATOM 742 C CA . PHE A 1 94 ? 13.550 26.979 10.020 1.00 69.12 94 PHE A CA 1
ATOM 743 C C . PHE A 1 94 ? 12.734 27.242 8.750 1.00 69.12 94 PHE A C 1
ATOM 745 O O . PHE A 1 94 ? 11.858 28.101 8.739 1.00 69.12 94 PHE A O 1
ATOM 752 N N . SER A 1 95 ? 13.023 26.514 7.669 1.00 53.81 95 SER A N 1
ATOM 753 C CA . SER A 1 95 ? 12.331 26.675 6.384 1.00 53.81 95 SER A CA 1
ATOM 754 C C . SER A 1 95 ? 10.801 26.688 6.544 1.00 53.81 95 SER A C 1
ATOM 756 O O . SER A 1 95 ? 10.182 25.711 6.951 1.00 53.81 95 SER A O 1
ATOM 758 N N . ILE A 1 96 ? 10.179 27.808 6.179 1.00 55.84 96 ILE A N 1
ATOM 759 C CA . ILE A 1 96 ? 8.719 28.028 6.148 1.00 55.84 96 ILE A CA 1
ATOM 760 C C . ILE A 1 96 ? 8.089 27.298 4.932 1.00 55.84 96 ILE A C 1
ATOM 762 O O . ILE A 1 96 ? 6.888 27.388 4.695 1.00 55.84 96 ILE A O 1
ATOM 766 N N . SER A 1 97 ? 8.882 26.564 4.140 1.00 52.19 97 SER A N 1
ATOM 767 C CA . SER A 1 97 ? 8.443 25.915 2.895 1.00 52.19 97 SER A CA 1
ATOM 768 C C . SER A 1 97 ? 7.343 24.868 3.075 1.00 52.19 97 SER A C 1
ATOM 770 O O . SER A 1 97 ? 6.549 24.675 2.154 1.00 52.19 97 SER A O 1
ATOM 772 N N . ASP A 1 98 ? 7.261 24.231 4.245 1.00 51.03 98 ASP A N 1
ATOM 773 C CA . ASP A 1 98 ? 6.512 22.975 4.375 1.00 51.03 98 ASP A CA 1
ATOM 774 C C . ASP A 1 98 ? 5.040 23.162 4.769 1.00 51.03 98 ASP A C 1
ATOM 776 O O . ASP A 1 98 ? 4.226 22.282 4.524 1.00 51.03 98 ASP A O 1
ATOM 780 N N . TRP A 1 99 ? 4.637 24.320 5.305 1.00 53.41 99 TRP A N 1
ATOM 781 C CA . TRP A 1 99 ? 3.233 24.539 5.709 1.00 53.41 99 TRP A CA 1
ATOM 782 C C . TRP A 1 99 ? 2.387 25.296 4.671 1.00 53.41 99 TRP A C 1
ATOM 784 O O . TRP A 1 99 ? 1.164 25.341 4.790 1.00 53.41 99 TRP A O 1
ATOM 794 N N . LEU A 1 100 ? 3.007 25.879 3.636 1.00 52.22 100 LEU A N 1
ATOM 795 C CA . LEU A 1 100 ? 2.313 26.605 2.558 1.00 52.22 100 LEU A CA 1
ATOM 796 C C . LEU A 1 100 ? 1.922 25.715 1.368 1.00 52.22 100 LEU A C 1
ATOM 798 O O . LEU A 1 100 ? 1.192 26.157 0.481 1.00 52.22 100 LEU A O 1
ATOM 802 N N . THR A 1 101 ? 2.356 24.454 1.342 1.00 48.00 101 THR A N 1
ATOM 803 C CA . THR A 1 101 ? 1.973 23.472 0.319 1.00 48.00 101 THR A CA 1
ATOM 804 C C . THR A 1 101 ? 0.760 22.656 0.767 1.00 48.00 101 THR A C 1
ATOM 806 O O . THR A 1 101 ? 0.797 21.441 0.924 1.00 48.00 101 THR A O 1
ATOM 809 N N . VAL A 1 102 ? -0.380 23.337 0.912 1.00 46.53 102 VAL A N 1
ATOM 810 C CA . VAL A 1 102 ? -1.694 22.682 0.965 1.00 46.53 102 VAL A CA 1
ATOM 811 C C . VAL A 1 102 ? -1.927 21.991 -0.385 1.00 46.53 102 VAL A C 1
ATOM 813 O O . VAL A 1 102 ? -2.311 22.640 -1.356 1.00 46.53 102 VAL A O 1
ATOM 816 N N . GLY A 1 103 ? -1.654 20.685 -0.471 1.00 47.44 103 GLY A N 1
ATOM 817 C CA . GLY A 1 103 ? -2.088 19.866 -1.611 1.00 47.44 103 GLY A CA 1
ATOM 818 C C . GLY A 1 103 ? -1.123 18.817 -2.169 1.00 47.44 103 GLY A C 1
ATOM 819 O O . GLY A 1 103 ? -1.437 18.240 -3.209 1.00 47.44 103 GLY A O 1
ATOM 820 N N . ARG A 1 104 ? 0.016 18.522 -1.532 1.00 50.94 104 ARG A N 1
ATOM 821 C CA . ARG A 1 104 ? 0.741 17.271 -1.813 1.00 50.94 104 ARG A CA 1
ATOM 822 C C . ARG A 1 104 ? 0.643 16.360 -0.589 1.00 50.94 104 ARG A C 1
ATOM 824 O O . ARG A 1 104 ? 1.055 16.795 0.477 1.00 50.94 104 ARG A O 1
ATOM 831 N N . PRO A 1 105 ? 0.081 15.143 -0.709 1.00 54.66 105 PRO A N 1
ATOM 832 C CA . PRO A 1 105 ? 0.285 14.132 0.316 1.00 54.66 105 PRO A CA 1
ATOM 833 C C . PRO A 1 105 ? 1.793 13.902 0.429 1.00 54.66 105 PRO A C 1
ATOM 835 O O . PRO A 1 105 ? 2.467 13.799 -0.601 1.00 54.66 105 PRO A O 1
ATOM 838 N N . ASP A 1 106 ? 2.310 13.857 1.653 1.00 60.66 106 ASP A N 1
ATOM 839 C CA . ASP A 1 106 ? 3.669 13.403 1.938 1.00 60.66 106 ASP A CA 1
ATOM 840 C C . ASP A 1 106 ? 3.780 11.925 1.537 1.00 60.66 106 ASP A C 1
ATOM 842 O O . ASP A 1 106 ? 3.562 11.018 2.342 1.00 60.66 106 ASP A O 1
ATOM 846 N N . ASP A 1 107 ? 4.026 11.682 0.247 1.00 67.31 107 ASP A N 1
ATOM 847 C CA . ASP A 1 107 ? 4.289 10.361 -0.314 1.00 67.31 107 ASP A CA 1
ATOM 848 C C . ASP A 1 107 ? 5.647 9.888 0.226 1.00 67.31 107 ASP A C 1
ATOM 850 O O . ASP A 1 107 ? 6.702 10.354 -0.208 1.00 67.31 107 ASP A O 1
ATOM 854 N N . ILE A 1 108 ? 5.633 8.934 1.151 1.00 71.81 108 ILE A N 1
ATOM 855 C CA . ILE A 1 108 ? 6.849 8.323 1.705 1.00 71.81 108 ILE A CA 1
ATOM 856 C C . ILE A 1 108 ? 7.426 7.246 0.775 1.00 71.81 108 ILE A C 1
ATOM 858 O O . ILE A 1 108 ? 8.617 6.945 0.828 1.00 71.81 108 ILE A O 1
ATOM 862 N N . ALA A 1 109 ? 6.588 6.656 -0.085 1.00 72.81 109 ALA A N 1
ATOM 863 C CA . ALA A 1 109 ? 6.978 5.619 -1.031 1.00 72.81 109 ALA A CA 1
ATOM 864 C C . ALA A 1 109 ? 6.024 5.562 -2.235 1.00 72.81 109 ALA A C 1
ATOM 866 O O . ALA A 1 109 ? 4.853 5.944 -2.166 1.00 72.81 109 ALA A O 1
ATOM 867 N N . ARG A 1 110 ? 6.522 5.049 -3.366 1.00 75.38 110 ARG A N 1
ATOM 868 C CA . ARG A 1 110 ? 5.732 4.824 -4.583 1.00 75.38 110 ARG A CA 1
ATOM 869 C C . ARG A 1 110 ? 6.004 3.434 -5.142 1.00 75.38 110 ARG A C 1
ATOM 871 O O . ARG A 1 110 ? 7.154 3.086 -5.392 1.00 75.38 110 ARG A O 1
ATOM 878 N N . VAL A 1 111 ? 4.938 2.680 -5.394 1.00 75.69 111 VAL A N 1
ATOM 879 C CA . VAL A 1 111 ? 4.989 1.336 -5.982 1.00 75.69 111 VAL A CA 1
ATOM 880 C C . VAL A 1 111 ? 4.221 1.371 -7.302 1.00 75.69 111 VAL A C 1
ATOM 882 O O . VAL A 1 111 ? 2.992 1.389 -7.337 1.00 75.69 111 VAL A O 1
ATOM 885 N N . GLY A 1 112 ? 4.946 1.479 -8.419 1.00 73.88 112 GLY A N 1
ATOM 886 C CA . GLY A 1 112 ? 4.338 1.694 -9.736 1.00 73.88 112 GLY A CA 1
ATOM 887 C C . GLY A 1 112 ? 3.531 2.999 -9.791 1.00 73.88 112 GLY A C 1
ATOM 888 O O . GLY A 1 112 ? 4.093 4.091 -9.687 1.00 73.88 112 GLY A O 1
ATOM 889 N N . LYS A 1 113 ? 2.206 2.889 -9.968 1.00 71.50 113 LYS A N 1
ATOM 890 C CA . LYS A 1 113 ? 1.270 4.033 -9.938 1.00 71.50 113 LYS A CA 1
ATOM 891 C C . LYS A 1 113 ? 0.666 4.292 -8.551 1.00 71.50 113 LYS A C 1
ATOM 893 O O . LYS A 1 113 ? 0.102 5.367 -8.352 1.00 71.50 113 LYS A O 1
ATOM 898 N N . ALA A 1 114 ? 0.783 3.349 -7.616 1.00 73.69 114 ALA A N 1
ATOM 899 C CA . ALA A 1 114 ? 0.271 3.489 -6.259 1.00 73.69 114 ALA A CA 1
ATOM 900 C C . ALA A 1 114 ? 1.216 4.358 -5.418 1.00 73.69 114 ALA A C 1
ATOM 902 O O . ALA A 1 114 ? 2.441 4.206 -5.470 1.00 73.69 114 ALA A O 1
ATOM 903 N N . ARG A 1 115 ? 0.640 5.290 -4.661 1.00 80.19 115 ARG A N 1
ATOM 904 C CA . ARG A 1 115 ? 1.349 6.185 -3.742 1.00 80.19 115 ARG A CA 1
ATOM 905 C C . ARG A 1 115 ? 1.028 5.762 -2.320 1.00 80.19 115 ARG A C 1
ATOM 907 O O . ARG A 1 115 ? -0.124 5.451 -2.041 1.00 80.19 115 ARG A O 1
ATOM 914 N N . ILE A 1 116 ? 2.045 5.739 -1.471 1.00 82.00 116 ILE A N 1
ATOM 915 C CA . ILE A 1 116 ? 1.923 5.435 -0.049 1.00 82.00 116 ILE A CA 1
ATOM 916 C C . ILE A 1 116 ? 2.235 6.731 0.691 1.00 82.00 116 ILE A C 1
ATOM 918 O O . ILE A 1 116 ? 3.347 7.251 0.569 1.00 82.00 116 ILE A O 1
ATOM 922 N N . SER A 1 117 ? 1.256 7.260 1.419 1.00 87.06 117 SER A N 1
ATOM 923 C CA . SER A 1 117 ? 1.408 8.481 2.208 1.00 87.06 117 SER A CA 1
ATOM 924 C C . SER A 1 117 ? 1.934 8.194 3.617 1.00 87.06 117 SER A C 1
ATOM 926 O O . SER A 1 117 ? 1.857 7.068 4.114 1.00 87.06 117 SER A O 1
ATOM 928 N N . ALA A 1 118 ? 2.437 9.225 4.295 1.00 84.56 118 ALA A N 1
ATOM 929 C CA . ALA A 1 118 ? 2.818 9.138 5.705 1.00 84.56 118 ALA A CA 1
ATOM 930 C C . ALA A 1 118 ? 1.647 8.694 6.607 1.00 84.56 118 ALA A C 1
ATOM 932 O O . ALA A 1 118 ? 1.847 7.925 7.548 1.00 84.56 118 ALA A O 1
ATOM 933 N N . ASN A 1 119 ? 0.419 9.115 6.283 1.00 85.19 119 ASN A N 1
ATOM 934 C CA . ASN A 1 119 ? -0.782 8.699 7.009 1.00 85.19 119 ASN A CA 1
ATOM 935 C C . ASN A 1 119 ? -1.063 7.204 6.834 1.00 85.19 119 ASN A C 1
ATOM 937 O O . ASN A 1 119 ? -1.418 6.540 7.804 1.00 85.19 119 ASN A O 1
ATOM 941 N N . ASP A 1 120 ? -0.862 6.658 5.631 1.00 84.81 120 ASP A N 1
ATOM 942 C CA . ASP A 1 120 ? -1.054 5.224 5.382 1.00 84.81 120 ASP A CA 1
ATOM 943 C C . ASP A 1 120 ? -0.091 4.391 6.230 1.00 84.81 120 ASP A C 1
ATOM 945 O O . ASP A 1 120 ? -0.495 3.393 6.830 1.00 84.81 120 ASP A O 1
ATOM 949 N N . LEU A 1 121 ? 1.169 4.829 6.335 1.00 88.69 121 LEU A N 1
ATOM 950 C CA . LEU A 1 121 ? 2.158 4.174 7.189 1.00 88.69 121 LEU A CA 1
ATOM 951 C C . LEU A 1 121 ? 1.807 4.277 8.664 1.00 88.69 121 LEU A C 1
ATOM 953 O O . LEU A 1 121 ? 1.884 3.261 9.347 1.00 88.69 121 LEU A O 1
ATOM 957 N N . SER A 1 122 ? 1.389 5.450 9.144 1.00 87.81 122 SER A N 1
ATOM 958 C CA . SER A 1 122 ? 0.959 5.610 10.536 1.00 87.81 122 SER A CA 1
ATOM 959 C C . SER A 1 122 ? -0.201 4.668 10.863 1.00 87.81 122 SER A C 1
ATOM 961 O O . SER A 1 122 ? -0.117 3.893 11.810 1.00 87.81 122 SER A O 1
ATOM 963 N N . ASN A 1 123 ? -1.237 4.652 10.019 1.00 88.38 123 ASN A N 1
ATOM 964 C CA . ASN A 1 123 ? -2.400 3.786 10.199 1.00 88.38 123 ASN A CA 1
ATOM 965 C C . ASN A 1 123 ? -2.017 2.298 10.158 1.00 88.38 123 ASN A C 1
ATOM 967 O O . ASN A 1 123 ? -2.489 1.504 10.971 1.00 88.38 123 ASN A O 1
ATOM 971 N N . SER A 1 124 ? -1.148 1.898 9.222 1.00 89.69 124 SER A N 1
ATOM 972 C CA . SER A 1 124 ? -0.670 0.515 9.144 1.00 89.69 124 SER A CA 1
ATOM 973 C C . SER A 1 124 ? 0.200 0.141 10.343 1.00 89.69 124 SER A C 1
ATOM 975 O O . SER A 1 124 ? 0.160 -1.008 10.782 1.00 89.69 124 SER A O 1
ATOM 977 N N . PHE A 1 125 ? 0.998 1.070 10.864 1.00 92.88 125 PHE A N 1
ATOM 978 C CA . PHE A 1 125 ? 1.845 0.850 12.030 1.00 92.88 125 PHE A CA 1
ATOM 979 C C . PHE A 1 125 ? 1.004 0.636 13.289 1.00 92.88 125 PHE A C 1
ATOM 981 O O . PHE A 1 125 ? 1.210 -0.358 13.985 1.00 92.88 125 PHE A O 1
ATOM 988 N N . ASP A 1 126 ? -0.017 1.467 13.507 1.00 91.25 126 ASP A N 1
ATOM 989 C CA . ASP A 1 126 ? -0.953 1.321 14.625 1.00 91.25 126 ASP A CA 1
ATOM 990 C C . ASP A 1 126 ? -1.671 -0.040 14.585 1.00 91.25 126 ASP A C 1
ATOM 992 O O . ASP A 1 126 ? -1.736 -0.749 15.591 1.00 91.25 126 ASP A O 1
ATOM 996 N N . GLN A 1 127 ? -2.116 -0.478 13.401 1.00 89.62 127 GLN A N 1
ATOM 997 C CA . GLN A 1 127 ? -2.722 -1.804 13.219 1.00 89.62 127 GLN A CA 1
ATOM 998 C C . GLN A 1 127 ? -1.749 -2.955 13.517 1.00 89.62 127 GLN A C 1
ATOM 1000 O O . GLN A 1 127 ? -2.144 -3.988 14.064 1.00 89.62 127 GLN A O 1
ATOM 1005 N N . VAL A 1 128 ? -0.476 -2.820 13.127 1.00 91.81 128 VAL A N 1
ATOM 1006 C CA . VAL A 1 128 ? 0.552 -3.838 13.398 1.00 91.81 128 VAL A CA 1
ATOM 1007 C C . VAL A 1 128 ? 0.855 -3.907 14.895 1.00 91.81 128 VAL A C 1
ATOM 1009 O O . VAL A 1 128 ? 0.956 -5.014 15.428 1.00 91.81 128 VAL A O 1
ATOM 1012 N N . ILE A 1 129 ? 0.936 -2.761 15.579 1.00 93.69 129 ILE A N 1
ATOM 1013 C CA . ILE A 1 129 ? 1.095 -2.687 17.037 1.00 93.69 129 ILE A CA 1
ATOM 1014 C C . ILE A 1 129 ? -0.080 -3.361 17.737 1.00 93.69 129 ILE A C 1
ATOM 1016 O O . ILE A 1 129 ? 0.137 -4.181 18.631 1.00 93.69 129 ILE A O 1
ATOM 1020 N N . GLU A 1 130 ? -1.313 -3.059 17.327 1.00 91.31 130 GLU A N 1
ATOM 1021 C CA . GLU A 1 130 ? -2.509 -3.639 17.934 1.00 91.31 130 GLU A CA 1
ATOM 1022 C C . GLU A 1 130 ? -2.511 -5.168 17.795 1.00 91.31 130 GLU A C 1
ATOM 1024 O O . GLU A 1 130 ? -2.664 -5.890 18.783 1.00 91.31 130 GLU A O 1
ATOM 1029 N N . LEU A 1 131 ? -2.247 -5.679 16.590 1.00 90.31 131 LEU A N 1
ATOM 1030 C CA . LEU A 1 131 ? -2.194 -7.116 16.323 1.00 90.31 131 LEU A CA 1
ATOM 1031 C C . LEU A 1 131 ? -1.060 -7.810 17.095 1.00 90.31 131 LEU A C 1
ATOM 1033 O O . LEU A 1 131 ? -1.235 -8.917 17.613 1.00 90.31 131 LEU A O 1
ATOM 1037 N N . ALA A 1 132 ? 0.111 -7.177 17.172 1.00 90.50 132 ALA A N 1
ATOM 1038 C CA . ALA A 1 132 ? 1.242 -7.688 17.937 1.00 90.50 132 ALA A CA 1
ATOM 1039 C C . ALA A 1 132 ? 0.936 -7.699 19.443 1.00 90.50 132 ALA A C 1
ATOM 1041 O O . ALA A 1 132 ? 1.230 -8.685 20.123 1.00 90.50 132 ALA A O 1
ATOM 1042 N N . GLY A 1 133 ? 0.266 -6.662 19.949 1.00 90.12 133 GLY A N 1
ATOM 1043 C CA . GLY A 1 133 ? -0.169 -6.574 21.337 1.00 90.12 133 GLY A CA 1
ATOM 1044 C C . GLY A 1 133 ? -1.211 -7.631 21.708 1.00 90.12 133 GLY A C 1
ATOM 1045 O O . GLY A 1 133 ? -1.089 -8.288 22.742 1.00 90.12 133 GLY A O 1
ATOM 1046 N N . GLN A 1 134 ? -2.185 -7.886 20.828 1.00 91.62 134 GLN A N 1
ATOM 1047 C CA . GLN A 1 134 ? -3.166 -8.964 21.007 1.00 91.62 134 GLN A CA 1
ATOM 1048 C C . GLN A 1 134 ? -2.487 -10.338 21.133 1.00 91.62 134 GLN A C 1
ATOM 1050 O O . GLN A 1 134 ? -2.851 -11.129 22.002 1.00 91.62 134 GLN A O 1
ATOM 1055 N N . ARG A 1 135 ? -1.455 -10.613 20.321 1.00 88.81 135 ARG A N 1
ATOM 1056 C CA . ARG A 1 135 ? -0.673 -11.863 20.399 1.00 88.81 135 ARG A CA 1
ATOM 1057 C C . ARG A 1 135 ? 0.185 -11.949 21.658 1.00 88.81 135 ARG A C 1
ATOM 1059 O O . ARG A 1 135 ? 0.328 -13.029 22.222 1.00 88.81 135 ARG A O 1
ATOM 1066 N N . ALA A 1 136 ? 0.753 -10.826 22.087 1.00 88.94 136 ALA A N 1
ATOM 1067 C CA . ALA A 1 136 ? 1.561 -10.736 23.300 1.00 88.94 136 ALA A CA 1
ATOM 1068 C C . ALA A 1 136 ? 0.717 -10.711 24.589 1.00 88.94 136 ALA A C 1
ATOM 1070 O O . ALA A 1 136 ? 1.274 -10.794 25.683 1.00 88.94 136 ALA A O 1
ATOM 1071 N N . GLY A 1 137 ? -0.609 -10.565 24.480 1.00 92.12 137 GLY A N 1
ATOM 1072 C CA . GLY A 1 137 ? -1.521 -10.430 25.618 1.00 92.12 137 GLY A CA 1
ATOM 1073 C C . GLY A 1 137 ? -1.354 -9.120 26.397 1.00 92.12 137 GLY A C 1
ATOM 1074 O O . GLY A 1 137 ? -1.825 -9.018 27.528 1.00 92.12 137 GLY A O 1
ATOM 1075 N N . ARG A 1 138 ? -0.671 -8.122 25.825 1.00 93.25 138 ARG A N 1
ATOM 1076 C CA . ARG A 1 138 ? -0.422 -6.809 26.437 1.00 93.25 138 ARG A CA 1
ATOM 1077 C C . ARG A 1 138 ? -0.324 -5.733 25.365 1.00 93.25 138 ARG A C 1
ATOM 1079 O O . ARG A 1 138 ? 0.076 -6.022 24.244 1.00 93.25 138 ARG A O 1
ATOM 1086 N N . GLN A 1 139 ? -0.608 -4.482 25.714 1.00 89.25 139 GLN A N 1
ATOM 1087 C CA . GLN A 1 139 ? -0.319 -3.371 24.806 1.00 89.25 139 GLN A CA 1
ATOM 1088 C C . GLN A 1 139 ? 1.200 -3.178 24.676 1.00 89.25 139 GLN A C 1
ATOM 1090 O O . GLN A 1 139 ? 1.938 -3.294 25.662 1.00 89.25 139 GLN A O 1
ATOM 1095 N N . LEU A 1 140 ? 1.655 -2.926 23.450 1.00 90.00 140 LEU A N 1
ATOM 1096 C CA . LEU A 1 140 ? 3.037 -2.565 23.143 1.00 90.00 140 LEU A CA 1
ATOM 1097 C C . LEU A 1 140 ? 3.136 -1.046 23.037 1.00 90.00 140 LEU A C 1
ATOM 1099 O O . LEU A 1 140 ? 2.250 -0.398 22.485 1.00 90.00 140 LEU A O 1
ATOM 1103 N N . THR A 1 141 ? 4.217 -0.482 23.561 1.00 91.44 141 THR A N 1
ATOM 1104 C CA . THR A 1 141 ? 4.538 0.934 23.355 1.00 91.44 141 THR A CA 1
ATOM 1105 C C . THR A 1 141 ? 5.197 1.145 21.991 1.00 91.44 141 THR A C 1
ATOM 1107 O O . THR A 1 141 ? 5.833 0.239 21.451 1.00 91.44 141 THR A O 1
ATOM 1110 N N . ASN A 1 142 ? 5.117 2.363 21.448 1.00 87.62 142 ASN A N 1
ATOM 1111 C CA . ASN A 1 142 ? 5.743 2.683 20.157 1.00 87.62 142 ASN A CA 1
ATOM 1112 C C . ASN A 1 142 ? 7.264 2.449 20.171 1.00 87.62 142 ASN A C 1
ATOM 1114 O O . ASN A 1 142 ? 7.824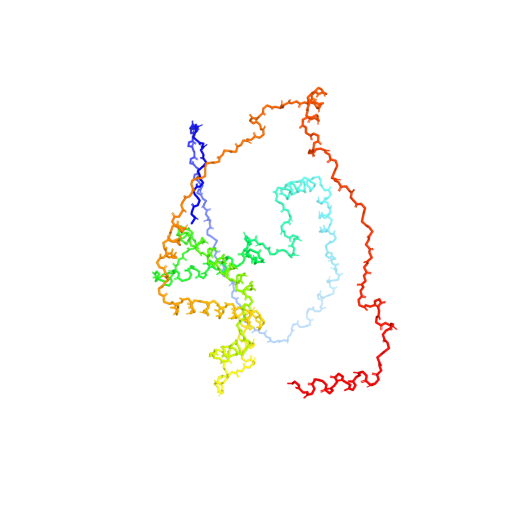 2.022 19.168 1.00 87.62 142 ASN A O 1
ATOM 1118 N N . ALA A 1 143 ? 7.930 2.681 21.308 1.00 89.19 143 ALA A N 1
ATOM 1119 C CA . ALA A 1 143 ? 9.361 2.418 21.451 1.00 89.19 143 ALA A CA 1
ATOM 1120 C C . ALA A 1 143 ? 9.683 0.918 21.331 1.00 89.19 143 ALA A C 1
ATOM 1122 O O . ALA A 1 143 ? 10.547 0.542 20.545 1.00 89.19 143 ALA A O 1
ATOM 1123 N N . GLU A 1 144 ? 8.937 0.056 22.032 1.00 88.81 144 GLU A N 1
ATOM 1124 C CA . GLU A 1 144 ? 9.097 -1.403 21.930 1.00 88.81 144 GLU A CA 1
ATOM 1125 C C . GLU A 1 144 ? 8.783 -1.920 20.518 1.00 88.81 144 GLU A C 1
ATOM 1127 O O . GLU A 1 144 ? 9.414 -2.862 20.041 1.00 88.81 144 GLU A O 1
ATOM 1132 N N . ALA A 1 145 ? 7.802 -1.314 19.843 1.00 89.19 145 ALA A N 1
ATOM 1133 C CA . ALA A 1 145 ? 7.440 -1.663 18.474 1.00 89.19 145 ALA A CA 1
ATOM 1134 C C . ALA A 1 145 ? 8.570 -1.352 17.479 1.00 89.19 145 ALA A C 1
ATOM 1136 O O . ALA A 1 145 ? 8.858 -2.168 16.604 1.00 89.19 145 ALA A O 1
ATOM 1137 N N . LEU A 1 146 ? 9.243 -0.208 17.642 1.00 90.06 146 LEU A N 1
ATOM 1138 C CA . LEU A 1 146 ? 10.402 0.172 16.829 1.00 90.06 146 LEU A CA 1
ATOM 1139 C C . LEU A 1 146 ? 11.613 -0.727 17.099 1.00 90.06 146 LEU A C 1
ATOM 1141 O O . LEU A 1 146 ? 12.281 -1.150 16.161 1.00 90.06 146 LEU A O 1
ATOM 1145 N N . GLU A 1 147 ? 11.869 -1.098 18.357 1.00 91.56 147 GLU A N 1
ATOM 1146 C CA . GLU A 1 147 ? 12.930 -2.062 18.696 1.00 91.56 147 GLU A CA 1
ATOM 1147 C C . GLU A 1 147 ? 12.703 -3.436 18.042 1.00 91.56 147 GLU A C 1
ATOM 1149 O O . GLU A 1 147 ? 13.653 -4.137 17.690 1.00 91.56 147 GLU A O 1
ATOM 1154 N N . GLN A 1 148 ? 11.439 -3.811 17.837 1.00 90.50 148 GLN A N 1
ATOM 1155 C CA . GLN A 1 148 ? 11.039 -5.038 17.148 1.00 90.50 148 GLN A CA 1
ATOM 1156 C C . GLN A 1 148 ? 10.951 -4.889 15.618 1.00 90.50 148 GLN A C 1
ATOM 1158 O O . GLN A 1 148 ? 10.583 -5.851 14.943 1.00 90.50 148 GLN A O 1
ATOM 1163 N N . ASN A 1 149 ? 11.316 -3.730 15.058 1.00 90.62 149 ASN A N 1
ATOM 1164 C CA . ASN A 1 149 ? 11.206 -3.398 13.631 1.00 90.62 149 ASN A CA 1
ATOM 1165 C C . ASN A 1 149 ? 9.774 -3.544 13.071 1.00 90.62 149 ASN A C 1
ATOM 1167 O O . ASN A 1 149 ? 9.576 -3.928 11.914 1.00 90.62 149 ASN A O 1
ATOM 1171 N N . LEU A 1 150 ? 8.746 -3.281 13.889 1.00 90.56 150 LEU A N 1
ATOM 1172 C CA . LEU A 1 150 ? 7.345 -3.366 13.452 1.00 90.56 150 LEU A CA 1
ATOM 1173 C C . LEU A 1 150 ? 6.973 -2.276 12.435 1.00 90.56 150 LEU A C 1
ATOM 1175 O O . LEU A 1 150 ? 6.011 -2.436 11.685 1.00 90.56 150 LEU A O 1
ATOM 1179 N N . ASP A 1 151 ? 7.753 -1.201 12.370 1.00 88.31 151 ASP A N 1
ATOM 1180 C CA . ASP A 1 151 ? 7.686 -0.163 11.342 1.00 88.31 151 ASP A CA 1
ATOM 1181 C C . ASP A 1 151 ? 8.035 -0.720 9.957 1.00 88.31 151 ASP A C 1
ATOM 1183 O O . ASP A 1 151 ? 7.303 -0.474 8.997 1.00 88.31 151 ASP A O 1
ATOM 1187 N N . GLN A 1 152 ? 9.079 -1.552 9.858 1.00 87.75 152 GLN A N 1
ATOM 1188 C CA . GLN A 1 152 ? 9.418 -2.245 8.612 1.00 87.75 152 GLN A CA 1
ATOM 1189 C C . GLN A 1 152 ? 8.321 -3.232 8.215 1.00 87.75 152 GLN A C 1
ATOM 1191 O O . GLN A 1 152 ? 7.943 -3.286 7.049 1.00 87.75 152 GLN A O 1
ATOM 1196 N N . VAL A 1 153 ? 7.739 -3.953 9.179 1.00 89.06 153 VAL A N 1
ATOM 1197 C CA . VAL A 1 153 ? 6.611 -4.863 8.912 1.00 89.06 153 VAL A CA 1
ATOM 1198 C C . VAL A 1 153 ? 5.389 -4.107 8.379 1.00 89.06 153 VAL A C 1
ATOM 1200 O O . VAL A 1 153 ? 4.720 -4.586 7.460 1.00 89.06 153 VAL A O 1
ATOM 1203 N N . ALA A 1 154 ? 5.090 -2.926 8.925 1.00 90.88 154 ALA A N 1
ATOM 1204 C CA . ALA A 1 154 ? 4.012 -2.072 8.434 1.00 90.88 154 ALA A CA 1
ATOM 1205 C C . ALA A 1 154 ? 4.292 -1.564 7.010 1.00 90.88 154 ALA A C 1
ATOM 1207 O O . ALA A 1 154 ? 3.418 -1.646 6.144 1.00 90.88 154 ALA A O 1
ATOM 1208 N N . LEU A 1 155 ? 5.520 -1.111 6.742 1.00 88.94 155 LEU A N 1
ATOM 1209 C CA . LEU A 1 155 ? 5.929 -0.669 5.411 1.00 88.94 155 LEU A CA 1
ATOM 1210 C C . LEU A 1 155 ? 5.862 -1.810 4.386 1.00 88.94 155 LEU A C 1
ATOM 1212 O O . LEU A 1 155 ? 5.263 -1.638 3.326 1.00 88.94 155 LEU A O 1
ATOM 1216 N N . ASP A 1 156 ? 6.407 -2.982 4.709 1.00 87.31 156 ASP A N 1
ATOM 1217 C CA . ASP A 1 156 ? 6.385 -4.164 3.843 1.00 87.31 156 ASP A CA 1
ATOM 1218 C C . ASP A 1 156 ? 4.952 -4.596 3.520 1.00 87.31 156 ASP A C 1
ATOM 1220 O O . ASP A 1 156 ? 4.643 -4.966 2.384 1.00 87.31 156 ASP A O 1
ATOM 1224 N N . ARG A 1 157 ? 4.042 -4.501 4.498 1.00 87.00 157 ARG A N 1
ATOM 1225 C CA . ARG A 1 157 ? 2.617 -4.780 4.295 1.00 87.00 157 ARG A CA 1
ATOM 1226 C C . ARG A 1 157 ? 1.987 -3.804 3.301 1.00 87.00 157 ARG A C 1
ATOM 1228 O O . ARG A 1 157 ? 1.255 -4.248 2.414 1.00 87.00 157 ARG A O 1
ATOM 1235 N N . LEU A 1 158 ? 2.272 -2.507 3.417 1.00 87.44 158 LEU A N 1
ATOM 1236 C CA . LEU A 1 158 ? 1.765 -1.487 2.493 1.00 87.44 158 LEU A CA 1
ATOM 1237 C C . LEU A 1 158 ? 2.350 -1.637 1.091 1.00 87.44 158 LEU A C 1
ATOM 1239 O O . LEU A 1 158 ? 1.611 -1.599 0.109 1.00 87.44 158 LEU A O 1
ATOM 1243 N N . VAL A 1 159 ? 3.659 -1.863 0.991 1.00 87.25 159 VAL A N 1
ATOM 1244 C CA . VAL A 1 159 ? 4.346 -2.095 -0.284 1.00 87.25 159 VAL A CA 1
ATOM 1245 C C . VAL A 1 159 ? 3.796 -3.345 -0.966 1.00 87.25 159 VAL A C 1
ATOM 1247 O O . VAL A 1 159 ? 3.485 -3.301 -2.155 1.00 87.25 159 VAL A O 1
ATOM 1250 N N . GLY A 1 160 ? 3.611 -4.437 -0.221 1.00 84.44 160 GLY A N 1
ATOM 1251 C CA . GLY A 1 160 ? 3.019 -5.671 -0.732 1.00 84.44 160 GLY A CA 1
ATOM 1252 C C . GLY A 1 160 ? 1.581 -5.479 -1.215 1.00 84.44 160 GLY A C 1
ATOM 1253 O O . GLY A 1 160 ? 1.234 -5.938 -2.303 1.00 84.44 160 GLY A O 1
ATOM 1254 N N . ALA A 1 161 ? 0.757 -4.752 -0.454 1.00 81.38 161 ALA A N 1
ATOM 1255 C CA . ALA A 1 161 ? -0.613 -4.434 -0.851 1.00 81.38 161 ALA A CA 1
ATOM 1256 C C . ALA A 1 161 ? -0.660 -3.571 -2.123 1.00 81.38 161 ALA A C 1
ATOM 1258 O O . ALA A 1 161 ? -1.419 -3.877 -3.041 1.00 81.38 161 ALA A O 1
ATOM 1259 N N . ALA A 1 162 ? 0.187 -2.544 -2.208 1.00 83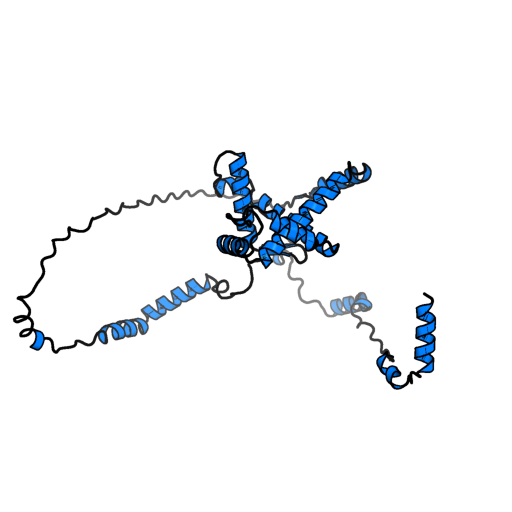.81 162 ALA A N 1
ATOM 1260 C CA . ALA A 1 162 ? 0.275 -1.656 -3.363 1.00 83.81 162 ALA A CA 1
ATOM 1261 C C . ALA A 1 162 ? 0.797 -2.375 -4.619 1.00 83.81 162 ALA A C 1
ATOM 1263 O O . ALA A 1 162 ? 0.281 -2.160 -5.715 1.00 83.81 162 ALA A O 1
ATOM 1264 N N . ALA A 1 163 ? 1.793 -3.255 -4.467 1.00 84.31 163 ALA A N 1
ATOM 1265 C CA . ALA A 1 163 ? 2.310 -4.080 -5.557 1.00 84.31 163 ALA A CA 1
ATOM 1266 C C . ALA A 1 163 ? 1.233 -5.028 -6.095 1.00 84.31 163 ALA A C 1
ATOM 1268 O O . ALA A 1 163 ? 1.047 -5.145 -7.304 1.00 84.31 163 ALA A O 1
ATOM 1269 N N . PHE A 1 164 ? 0.490 -5.664 -5.190 1.00 80.06 164 PHE A N 1
ATOM 1270 C CA . PHE A 1 164 ? -0.601 -6.557 -5.549 1.00 80.06 164 PHE A CA 1
ATOM 1271 C C . PHE A 1 164 ? -1.737 -5.822 -6.270 1.00 80.06 164 PHE A C 1
ATOM 1273 O O . PHE A 1 164 ? -2.223 -6.294 -7.293 1.00 80.06 164 PHE A O 1
ATOM 1280 N N . GLU A 1 165 ? -2.143 -4.653 -5.770 1.00 77.81 165 GLU A N 1
ATOM 1281 C CA . GLU A 1 165 ? -3.173 -3.830 -6.410 1.00 77.81 165 GLU A CA 1
ATOM 1282 C C . GLU A 1 165 ? -2.746 -3.393 -7.818 1.00 77.81 165 GLU A C 1
ATOM 1284 O O . GLU A 1 165 ? -3.537 -3.467 -8.759 1.00 77.81 165 GLU A O 1
ATOM 1289 N N . ALA A 1 166 ? -1.482 -2.990 -7.985 1.00 78.88 166 ALA A N 1
ATOM 1290 C CA . ALA A 1 166 ? -0.942 -2.614 -9.285 1.00 78.88 166 ALA A CA 1
ATOM 1291 C C . ALA A 1 166 ? -0.991 -3.775 -10.294 1.00 78.88 166 ALA A C 1
ATOM 1293 O O . ALA A 1 166 ? -1.372 -3.559 -11.445 1.00 78.88 166 ALA A O 1
ATOM 1294 N N . GLU A 1 167 ? -0.656 -4.991 -9.859 1.00 80.75 167 GLU A N 1
ATOM 1295 C CA . GLU A 1 167 ? -0.702 -6.189 -10.703 1.00 80.75 167 GLU A CA 1
ATOM 1296 C C . GLU A 1 167 ? -2.143 -6.612 -11.022 1.00 80.75 167 GLU A C 1
ATOM 1298 O O . GLU A 1 167 ? -2.470 -6.880 -12.176 1.00 80.75 167 GLU A O 1
ATOM 1303 N N . ALA A 1 168 ? -3.042 -6.601 -10.032 1.00 77.00 168 ALA A N 1
ATOM 1304 C CA . ALA A 1 168 ? -4.455 -6.921 -10.234 1.00 77.00 168 ALA A CA 1
ATOM 1305 C C . ALA A 1 168 ? -5.106 -5.981 -11.264 1.00 77.00 168 ALA A C 1
ATOM 1307 O O . ALA A 1 168 ? -5.827 -6.436 -12.155 1.00 77.00 168 ALA A O 1
ATOM 1308 N N . LEU A 1 169 ? -4.792 -4.681 -11.199 1.00 76.38 169 LEU A N 1
ATOM 1309 C CA . LEU A 1 169 ? -5.227 -3.696 -12.190 1.00 76.38 169 LEU A CA 1
ATOM 1310 C C . LEU A 1 169 ? -4.609 -3.944 -13.571 1.00 76.38 169 LEU A C 1
ATOM 1312 O O . LEU A 1 169 ? -5.303 -3.802 -14.577 1.00 76.38 169 LEU A O 1
ATOM 1316 N N . ALA A 1 170 ? -3.328 -4.319 -13.641 1.00 77.69 170 ALA A N 1
ATOM 1317 C CA . ALA A 1 170 ? -2.661 -4.648 -14.902 1.00 77.69 170 ALA A CA 1
ATOM 1318 C C . ALA A 1 170 ? -3.283 -5.879 -15.585 1.00 77.69 170 ALA A C 1
ATOM 1320 O O . ALA A 1 170 ? -3.411 -5.906 -16.808 1.00 77.69 170 ALA A O 1
ATOM 1321 N N . LEU A 1 171 ? -3.732 -6.856 -14.794 1.00 80.62 171 LEU A N 1
ATOM 1322 C CA . LEU A 1 171 ? -4.441 -8.052 -15.255 1.00 80.62 171 LEU A CA 1
ATOM 1323 C C . LEU A 1 171 ? -5.935 -7.808 -15.536 1.00 80.62 171 LEU A C 1
ATOM 1325 O O . LEU A 1 171 ? -6.634 -8.729 -15.956 1.00 80.62 171 LEU A O 1
ATOM 1329 N N . GLY A 1 172 ? -6.441 -6.589 -15.311 1.00 77.69 172 GLY A N 1
ATOM 1330 C CA . GLY A 1 172 ? -7.851 -6.244 -15.511 1.00 77.69 172 GLY A CA 1
ATOM 1331 C C . GLY A 1 172 ? -8.802 -6.930 -14.525 1.00 77.69 172 GLY A C 1
ATOM 1332 O O . GLY A 1 172 ? -9.988 -7.077 -14.822 1.00 77.69 172 GLY A O 1
ATOM 1333 N N . MET A 1 173 ? -8.303 -7.371 -13.367 1.00 79.31 173 MET A N 1
ATOM 1334 C CA . MET A 1 173 ? -9.124 -8.009 -12.343 1.00 79.31 173 MET A CA 1
ATOM 1335 C C . MET A 1 173 ? -9.986 -6.967 -11.624 1.00 79.31 173 MET A C 1
ATOM 1337 O O . MET A 1 173 ? -9.493 -5.943 -11.154 1.00 79.31 173 MET A O 1
ATOM 1341 N N . SER A 1 174 ? -11.283 -7.251 -11.513 1.00 79.00 174 SER A N 1
ATOM 1342 C CA . SER A 1 174 ? -12.246 -6.439 -10.769 1.00 79.00 174 SER A CA 1
ATOM 1343 C C . SER A 1 174 ? -13.169 -7.358 -9.959 1.00 79.00 174 SER A C 1
ATOM 1345 O O . SER A 1 174 ? -13.614 -8.382 -10.491 1.00 79.00 174 SER A O 1
ATOM 1347 N N . PRO A 1 175 ? -13.474 -7.031 -8.693 1.00 72.69 175 PRO A N 1
ATOM 1348 C CA . PRO A 1 175 ? -14.410 -7.782 -7.870 1.00 72.69 175 PRO A CA 1
ATOM 1349 C C . PRO A 1 175 ? -15.814 -7.427 -8.366 1.00 72.69 175 PRO A C 1
ATOM 1351 O O . PRO A 1 175 ? -16.400 -6.453 -7.911 1.00 72.69 175 PRO A O 1
ATOM 1354 N N . GLY A 1 176 ? -16.313 -8.137 -9.382 1.00 83.06 176 GLY A N 1
ATOM 1355 C CA . GLY A 1 176 ? -17.514 -7.738 -10.129 1.00 83.06 176 GLY A CA 1
ATOM 1356 C C . GLY A 1 176 ? -18.667 -7.226 -9.249 1.00 83.06 176 GLY A C 1
ATOM 1357 O O . GLY A 1 176 ? -18.960 -7.803 -8.202 1.00 83.06 176 GLY A O 1
ATOM 1358 N N . ASP A 1 177 ? -19.340 -6.159 -9.692 1.00 85.19 177 ASP A N 1
ATOM 1359 C CA . ASP A 1 177 ? -20.274 -5.347 -8.890 1.00 85.19 177 ASP A CA 1
ATOM 1360 C C . ASP A 1 177 ? -21.340 -6.146 -8.123 1.00 85.19 177 ASP A C 1
ATOM 1362 O O . ASP A 1 177 ? -21.747 -5.766 -7.024 1.00 85.19 177 ASP A O 1
ATOM 1366 N N . ALA A 1 178 ? -21.802 -7.262 -8.692 1.00 87.06 178 ALA A N 1
ATOM 1367 C CA . ALA A 1 178 ? -22.779 -8.143 -8.057 1.00 87.06 178 ALA A CA 1
ATOM 1368 C C . ALA A 1 178 ? -22.234 -8.793 -6.775 1.00 87.06 178 ALA A C 1
ATOM 1370 O O . ALA A 1 178 ? -22.949 -8.880 -5.779 1.00 87.06 178 ALA A O 1
ATOM 1371 N N . ARG A 1 179 ? -20.963 -9.209 -6.782 1.00 88.31 179 ARG A N 1
ATOM 1372 C CA . ARG A 1 179 ? -20.301 -9.786 -5.610 1.00 88.31 179 ARG A CA 1
ATOM 1373 C C . ARG A 1 179 ? -20.030 -8.724 -4.560 1.00 88.31 179 ARG A C 1
ATOM 1375 O O . ARG A 1 179 ? -20.327 -8.953 -3.395 1.00 88.31 179 ARG A O 1
ATOM 1382 N N . LEU A 1 180 ? -19.530 -7.560 -4.979 1.00 90.38 180 LEU A N 1
ATOM 1383 C CA . LEU A 1 180 ? -19.315 -6.439 -4.069 1.00 90.38 180 LEU A CA 1
ATOM 1384 C C . LEU A 1 180 ? -20.613 -6.085 -3.332 1.00 90.38 180 LEU A C 1
ATOM 1386 O O . LEU A 1 180 ? -20.615 -5.931 -2.117 1.00 90.38 180 LEU A O 1
ATOM 1390 N N . ARG A 1 181 ? -21.738 -6.031 -4.053 1.00 90.50 181 ARG A N 1
ATOM 1391 C CA . ARG A 1 181 ? -23.055 -5.789 -3.456 1.00 90.50 181 ARG A CA 1
ATOM 1392 C C . ARG A 1 181 ? -23.471 -6.891 -2.484 1.00 90.50 181 ARG A C 1
ATOM 1394 O O . ARG A 1 181 ? -23.897 -6.569 -1.381 1.00 90.50 181 ARG A O 1
ATOM 1401 N N . ALA A 1 182 ? -23.326 -8.158 -2.870 1.00 91.19 182 ALA A N 1
ATOM 1402 C CA . ALA A 1 182 ? -23.677 -9.287 -2.012 1.00 91.19 182 ALA A CA 1
ATOM 1403 C C . ALA A 1 182 ? -22.888 -9.276 -0.692 1.00 91.19 182 ALA A C 1
ATOM 1405 O O . ALA A 1 182 ? -23.459 -9.528 0.365 1.00 91.19 182 ALA A O 1
ATOM 1406 N N . GLU A 1 183 ? -21.602 -8.922 -0.738 1.00 92.50 183 GLU A N 1
ATOM 1407 C CA . GLU A 1 183 ? -20.761 -8.800 0.457 1.00 92.50 183 GLU A CA 1
ATOM 1408 C C . GLU A 1 183 ? -21.183 -7.625 1.343 1.00 92.50 183 GLU A C 1
ATOM 1410 O O . GLU A 1 183 ? -21.272 -7.767 2.560 1.00 92.50 183 GLU A O 1
ATOM 1415 N N . ILE A 1 184 ? -21.536 -6.478 0.752 1.00 92.31 184 ILE A N 1
ATOM 1416 C CA . ILE A 1 184 ? -22.078 -5.340 1.510 1.00 92.31 184 ILE A CA 1
ATOM 1417 C C . ILE A 1 184 ? -23.387 -5.727 2.208 1.00 92.31 184 ILE A C 1
ATOM 1419 O O . ILE A 1 184 ? -23.565 -5.445 3.391 1.00 92.31 184 ILE A O 1
ATOM 1423 N N . GLU A 1 185 ? -24.295 -6.400 1.503 1.00 92.62 185 GLU A N 1
ATOM 1424 C CA . GLU A 1 185 ? -25.575 -6.856 2.057 1.00 92.62 185 GLU A CA 1
ATOM 1425 C C . GLU A 1 185 ? -25.395 -7.936 3.140 1.00 92.62 185 GLU A C 1
ATOM 1427 O O . GLU A 1 185 ? -26.203 -8.044 4.071 1.00 92.62 185 GLU A O 1
ATOM 1432 N N . ALA A 1 186 ? -24.314 -8.718 3.066 1.00 91.69 186 ALA A N 1
ATOM 1433 C CA . ALA A 1 186 ? -23.995 -9.741 4.050 1.00 91.69 186 ALA A CA 1
ATOM 1434 C C . ALA A 1 186 ? -23.534 -9.157 5.396 1.00 91.69 186 ALA A C 1
ATOM 1436 O O . ALA A 1 186 ? -23.755 -9.807 6.424 1.00 91.69 186 ALA A O 1
ATOM 1437 N N . ILE A 1 187 ? -22.970 -7.943 5.428 1.00 92.19 187 ILE A N 1
ATOM 1438 C CA . ILE A 1 187 ? -22.416 -7.327 6.643 1.00 92.19 187 ILE A CA 1
ATOM 1439 C C . ILE A 1 187 ? -23.526 -7.040 7.672 1.00 92.19 187 ILE A C 1
ATOM 1441 O O . ILE A 1 187 ? -24.409 -6.215 7.424 1.00 92.19 187 ILE A O 1
ATOM 1445 N N . PRO A 1 188 ? -23.483 -7.654 8.875 1.00 89.88 188 PRO A N 1
ATOM 1446 C CA . PRO A 1 188 ? -24.531 -7.482 9.883 1.00 89.88 188 PRO A CA 1
ATOM 1447 C C . PRO A 1 188 ? -24.699 -6.042 10.371 1.00 89.88 188 PRO A C 1
ATOM 1449 O O . PRO A 1 188 ? -25.811 -5.631 10.684 1.00 89.88 188 PRO A O 1
ATOM 1452 N N . ALA A 1 189 ? -23.610 -5.268 10.398 1.00 89.62 189 ALA A N 1
ATOM 1453 C CA . ALA A 1 189 ? -23.618 -3.873 10.836 1.00 89.62 189 ALA A CA 1
ATOM 1454 C C . ALA A 1 189 ? -24.453 -2.949 9.931 1.00 89.62 189 ALA A C 1
ATOM 1456 O O . ALA A 1 189 ? -24.829 -1.862 10.359 1.00 89.62 189 ALA A O 1
ATOM 1457 N N . PHE A 1 190 ? -24.749 -3.372 8.697 1.00 93.56 190 PHE A N 1
ATOM 1458 C CA . PHE A 1 190 ? -25.544 -2.606 7.731 1.00 93.56 190 PHE A CA 1
ATOM 1459 C C . PHE A 1 190 ? -26.998 -3.074 7.654 1.00 93.56 190 PHE A C 1
ATOM 1461 O O . PHE A 1 190 ? -27.752 -2.636 6.784 1.00 93.56 190 PHE A O 1
ATOM 1468 N N . ARG A 1 191 ? -27.402 -3.984 8.544 1.00 91.88 191 ARG A N 1
ATOM 1469 C CA . ARG A 1 191 ? -28.771 -4.487 8.609 1.00 91.88 191 ARG A CA 1
ATOM 1470 C C . ARG A 1 191 ? -29.594 -3.641 9.569 1.00 91.88 191 ARG A C 1
ATOM 1472 O O . ARG A 1 191 ? -29.118 -3.273 10.641 1.00 91.88 191 ARG A O 1
ATOM 1479 N N . SER A 1 192 ? -30.847 -3.379 9.210 1.00 88.44 192 SER A N 1
ATOM 1480 C CA . SER A 1 192 ? -31.774 -2.683 10.100 1.00 88.44 192 SER A CA 1
ATOM 1481 C C . SER A 1 192 ? -32.036 -3.526 11.356 1.00 88.44 192 SER A C 1
ATOM 1483 O O . SER A 1 192 ? -32.355 -4.714 11.229 1.00 88.44 192 SER A O 1
ATOM 1485 N N . PRO A 1 193 ? -32.013 -2.930 12.561 1.00 83.06 193 PRO A N 1
ATOM 1486 C CA . PRO A 1 193 ? -32.376 -3.622 13.799 1.00 83.06 193 PRO A CA 1
ATOM 1487 C C . PRO A 1 193 ? -33.818 -4.153 13.810 1.00 83.06 193 PRO A C 1
ATOM 1489 O O . PRO A 1 193 ? -34.133 -5.057 14.579 1.00 83.06 193 PRO A O 1
ATOM 1492 N N . LEU A 1 194 ? -34.698 -3.579 12.980 1.00 84.06 194 LEU A N 1
ATOM 1493 C CA . LEU A 1 194 ? -36.127 -3.899 12.946 1.00 84.06 194 LEU A CA 1
ATOM 1494 C C . LEU A 1 194 ? -36.453 -5.046 11.984 1.00 84.06 194 LEU A C 1
ATOM 1496 O O . LEU A 1 194 ? -37.295 -5.884 12.296 1.00 84.06 194 LEU A O 1
ATOM 1500 N N . THR A 1 195 ? -35.816 -5.077 10.810 1.00 84.88 195 THR A N 1
ATOM 1501 C CA . THR A 1 195 ? -36.123 -6.052 9.747 1.00 84.88 195 THR A CA 1
ATOM 1502 C C . THR A 1 195 ? -35.049 -7.124 9.581 1.00 84.88 195 THR A C 1
ATOM 1504 O O . THR A 1 195 ? -35.311 -8.150 8.959 1.00 84.88 195 THR A O 1
ATOM 1507 N N . GLY A 1 196 ? -33.838 -6.906 10.106 1.00 85.62 196 GLY A N 1
ATOM 1508 C CA . GLY A 1 196 ? -32.697 -7.810 9.938 1.00 85.62 196 GLY A CA 1
ATOM 1509 C C . GLY A 1 196 ? -32.171 -7.903 8.500 1.00 85.62 196 GLY A C 1
ATOM 1510 O O . GLY A 1 196 ? -31.280 -8.709 8.238 1.00 85.62 196 GLY A O 1
ATOM 1511 N N . ALA A 1 197 ? -32.701 -7.097 7.577 1.00 90.06 197 ALA A N 1
ATOM 1512 C CA . ALA A 1 197 ? -32.258 -6.993 6.190 1.00 90.06 197 ALA A CA 1
ATOM 1513 C C . ALA A 1 197 ? -31.366 -5.760 5.998 1.00 90.06 197 ALA A C 1
ATOM 1515 O O . ALA A 1 197 ? -31.390 -4.847 6.826 1.00 90.06 197 ALA A O 1
ATOM 1516 N N . PHE A 1 198 ? -30.588 -5.737 4.913 1.00 93.44 198 PHE A N 1
ATOM 1517 C CA . PHE A 1 198 ? -29.768 -4.582 4.549 1.00 93.44 198 PHE A CA 1
ATOM 1518 C C . PHE A 1 198 ? -30.616 -3.308 4.463 1.00 93.44 198 PHE A C 1
ATOM 1520 O O . PHE A 1 198 ? -31.685 -3.307 3.849 1.00 93.44 198 PHE A O 1
ATOM 1527 N N . ASP A 1 199 ? -30.116 -2.230 5.060 1.00 93.50 199 ASP A N 1
ATOM 1528 C CA . ASP A 1 199 ? -30.755 -0.923 5.039 1.00 93.50 199 ASP A CA 1
ATOM 1529 C C . ASP A 1 199 ? -29.757 0.176 4.651 1.00 93.50 199 ASP A C 1
ATOM 1531 O O . ASP A 1 199 ? -28.677 0.316 5.229 1.00 93.50 199 ASP A O 1
ATOM 1535 N N . LEU A 1 200 ? -30.132 0.977 3.650 1.00 90.88 200 LEU A N 1
ATOM 1536 C CA . LEU A 1 200 ? -29.251 1.988 3.065 1.00 90.88 200 LEU A CA 1
ATOM 1537 C C . LEU A 1 200 ? -28.999 3.162 4.021 1.00 90.88 200 LEU A C 1
ATOM 1539 O O . LEU A 1 200 ? -27.937 3.788 3.954 1.00 90.88 200 LEU A O 1
ATOM 1543 N N . GLU A 1 201 ? -29.971 3.488 4.871 1.00 91.25 201 GLU A N 1
ATOM 1544 C CA . GLU A 1 201 ? -29.847 4.565 5.851 1.00 91.25 201 GLU A CA 1
ATOM 1545 C C . GLU A 1 201 ? -28.876 4.156 6.959 1.00 91.25 201 GLU A C 1
ATOM 1547 O O . GLU A 1 201 ? -27.860 4.829 7.145 1.00 91.25 201 GLU A O 1
ATOM 1552 N N . THR A 1 202 ? -29.080 2.973 7.544 1.00 91.88 202 THR A N 1
ATOM 1553 C CA . THR A 1 202 ? -28.164 2.350 8.512 1.00 91.88 202 THR A CA 1
ATOM 1554 C C . THR A 1 202 ? -26.741 2.241 7.949 1.00 91.88 202 THR A C 1
ATOM 1556 O O . THR A 1 202 ? -25.776 2.626 8.606 1.00 91.88 202 THR A O 1
ATOM 1559 N N . TYR A 1 203 ? -26.586 1.785 6.700 1.00 93.06 203 TYR A N 1
ATOM 1560 C CA . TYR A 1 203 ? -25.286 1.730 6.021 1.00 93.06 203 TYR A CA 1
ATOM 1561 C C . TYR A 1 203 ? -24.585 3.098 5.980 1.00 93.06 203 TYR A C 1
ATOM 1563 O O . TYR A 1 203 ? -23.417 3.217 6.349 1.00 93.06 203 TYR A O 1
ATOM 1571 N N . ARG A 1 204 ? -25.290 4.157 5.564 1.00 92.00 204 ARG A N 1
ATOM 1572 C CA . ARG A 1 204 ? -24.717 5.513 5.477 1.00 92.00 204 ARG A CA 1
ATOM 1573 C C . ARG A 1 204 ? -24.391 6.096 6.846 1.00 92.00 204 ARG A C 1
ATOM 1575 O O . ARG A 1 204 ? -23.402 6.815 6.968 1.00 92.00 204 ARG A O 1
ATOM 1582 N N . GLU A 1 205 ? -25.214 5.823 7.850 1.00 92.38 205 GLU A N 1
ATOM 1583 C CA . GLU A 1 205 ? -24.971 6.257 9.225 1.00 92.38 205 GLU A CA 1
ATOM 1584 C C . GLU A 1 205 ? -23.713 5.614 9.798 1.00 92.38 205 GLU A C 1
ATOM 1586 O O . GLU A 1 205 ? -22.859 6.327 10.328 1.00 92.38 205 GLU A O 1
ATOM 1591 N N . GLN A 1 206 ? -23.535 4.305 9.601 1.00 92.56 206 GLN A N 1
ATOM 1592 C CA . GLN A 1 206 ? -22.337 3.621 10.083 1.00 92.56 206 GLN A CA 1
ATOM 1593 C C . GLN A 1 206 ? -21.067 4.078 9.378 1.00 92.56 206 GLN A C 1
ATOM 1595 O O . GLN A 1 206 ? -20.045 4.290 10.032 1.00 92.56 206 GLN A O 1
ATOM 1600 N N . LEU A 1 207 ? -21.128 4.319 8.067 1.00 93.81 207 LEU A N 1
ATOM 1601 C CA . LEU A 1 207 ? -19.985 4.881 7.353 1.00 93.81 207 LEU A CA 1
ATOM 1602 C C . LEU A 1 207 ? -19.633 6.294 7.827 1.00 93.81 207 LEU A C 1
ATOM 1604 O O . LEU A 1 207 ? -18.454 6.595 8.002 1.00 93.81 207 LEU A O 1
ATOM 1608 N N . ARG A 1 208 ? -20.628 7.145 8.122 1.00 91.44 208 ARG A N 1
ATOM 1609 C CA . ARG A 1 208 ? -20.366 8.459 8.736 1.00 91.44 208 ARG A CA 1
ATOM 1610 C C . ARG A 1 208 ? -19.705 8.333 10.104 1.00 91.44 208 ARG A C 1
ATOM 1612 O O . ARG A 1 208 ? -18.810 9.119 10.394 1.00 91.44 208 ARG A O 1
ATOM 1619 N N . GLY A 1 209 ? -20.114 7.357 10.918 1.00 88.06 209 GLY A N 1
ATOM 1620 C CA . GLY A 1 209 ? -19.478 7.069 12.207 1.00 88.06 209 GLY A CA 1
ATOM 1621 C C . GLY A 1 209 ? -17.993 6.717 12.072 1.00 88.06 209 GLY A C 1
ATOM 1622 O O . GLY A 1 209 ? -17.189 7.108 12.913 1.00 88.06 209 GLY A O 1
ATOM 1623 N N . ALA A 1 210 ? -17.621 6.058 10.974 1.00 86.44 210 ALA A N 1
ATOM 1624 C CA . ALA A 1 210 ? -16.240 5.728 10.631 1.00 86.44 210 ALA A CA 1
ATOM 1625 C C . ALA A 1 210 ? -15.517 6.813 9.806 1.00 86.44 210 ALA A C 1
ATOM 1627 O O . ALA A 1 210 ? -14.377 6.608 9.406 1.00 86.44 210 ALA A O 1
ATOM 1628 N N . SER A 1 211 ? -16.150 7.966 9.545 1.00 88.94 211 SER A N 1
ATOM 1629 C CA . SER A 1 211 ? -15.623 9.025 8.662 1.00 88.94 211 SER A CA 1
ATOM 1630 C C . SER A 1 211 ? -15.292 8.557 7.236 1.00 88.94 211 SER A C 1
ATOM 1632 O O . SER A 1 211 ? -14.417 9.123 6.586 1.00 88.94 211 SER A O 1
ATOM 1634 N N . LEU A 1 212 ? -16.006 7.546 6.736 1.00 88.62 212 LEU A N 1
ATOM 1635 C CA . LEU A 1 212 ? -15.827 6.977 5.401 1.00 88.62 212 LEU A CA 1
ATOM 1636 C C . LEU A 1 212 ? -16.972 7.375 4.470 1.00 88.62 212 LEU A C 1
ATOM 1638 O O . LEU A 1 212 ? -18.138 7.462 4.868 1.00 88.62 212 LEU A O 1
ATOM 1642 N N . THR A 1 213 ? -16.665 7.562 3.189 1.00 91.94 213 THR A N 1
ATOM 1643 C CA . THR A 1 213 ? -17.688 7.669 2.146 1.00 91.94 213 THR A CA 1
ATOM 1644 C C . THR A 1 213 ? -18.070 6.286 1.601 1.00 91.94 213 THR A C 1
ATOM 1646 O O . THR A 1 213 ? -17.257 5.359 1.613 1.00 91.94 213 THR A O 1
ATOM 1649 N N . PRO A 1 214 ? -19.284 6.119 1.036 1.00 89.75 214 PRO A N 1
ATOM 1650 C CA . PRO A 1 214 ? -19.674 4.869 0.379 1.00 89.75 214 PRO A CA 1
ATOM 1651 C C . PRO A 1 214 ? -18.710 4.426 -0.722 1.00 89.75 214 PRO A C 1
ATOM 1653 O O . PRO A 1 214 ? -18.496 3.234 -0.916 1.00 89.75 214 PRO A O 1
ATOM 1656 N N . ARG A 1 215 ? -18.123 5.392 -1.439 1.00 89.44 215 ARG A N 1
ATOM 1657 C CA . ARG A 1 215 ? -17.187 5.122 -2.529 1.00 89.44 215 ARG A CA 1
ATOM 1658 C C . ARG A 1 215 ? -15.859 4.583 -2.008 1.00 89.44 215 ARG A C 1
ATOM 1660 O O . ARG A 1 215 ? -15.376 3.603 -2.559 1.00 89.44 215 ARG A O 1
ATOM 1667 N N . GLU A 1 216 ? -15.296 5.208 -0.977 1.00 84.81 216 GLU A N 1
ATOM 1668 C CA . GLU A 1 216 ? -14.056 4.741 -0.342 1.00 84.81 216 GLU A CA 1
ATOM 1669 C C . GLU A 1 216 ? -14.252 3.333 0.213 1.00 84.81 216 GLU A C 1
ATOM 1671 O O . GLU A 1 216 ? -13.510 2.426 -0.144 1.00 84.81 216 GLU A O 1
ATOM 1676 N N . PHE A 1 217 ? -15.346 3.105 0.946 1.00 90.62 217 PHE A N 1
ATOM 1677 C CA . PHE A 1 217 ? -15.657 1.784 1.482 1.00 90.62 217 PHE A CA 1
ATOM 1678 C C . PHE A 1 217 ? -15.793 0.709 0.392 1.00 90.62 217 PHE A C 1
ATOM 1680 O O . PHE A 1 217 ? -15.262 -0.389 0.528 1.00 90.62 217 PHE A O 1
ATOM 1687 N N . GLN A 1 218 ? -16.492 1.010 -0.707 1.00 90.50 218 GLN A N 1
ATOM 1688 C CA . GLN A 1 218 ? -16.627 0.086 -1.839 1.00 90.50 218 GLN A CA 1
ATOM 1689 C C . GLN A 1 218 ? -15.288 -0.203 -2.519 1.00 90.50 218 GLN A C 1
ATOM 1691 O O . GLN A 1 218 ? -15.048 -1.336 -2.933 1.00 90.50 218 GLN A O 1
ATOM 1696 N N . GLN A 1 219 ? -14.420 0.804 -2.640 1.00 85.56 219 GLN A N 1
ATOM 1697 C CA . GLN A 1 219 ? -13.079 0.622 -3.184 1.00 85.56 219 GLN A CA 1
ATOM 1698 C C . GLN A 1 219 ? -12.233 -0.266 -2.274 1.00 85.56 219 GLN A C 1
ATOM 1700 O O . GLN A 1 219 ? -11.634 -1.219 -2.766 1.00 85.56 219 GLN A O 1
ATOM 1705 N N . ASP A 1 220 ? -12.230 -0.007 -0.969 1.00 85.62 220 ASP A N 1
ATOM 1706 C CA . ASP A 1 220 ? -11.459 -0.782 0.004 1.00 85.62 220 ASP A CA 1
ATOM 1707 C C . ASP A 1 220 ? -11.949 -2.230 0.087 1.00 85.62 220 ASP A C 1
ATOM 1709 O O . ASP A 1 220 ? -11.154 -3.165 -0.034 1.00 85.62 220 ASP A O 1
ATOM 1713 N N . LEU A 1 221 ? -13.268 -2.430 0.166 1.00 89.38 221 LEU A N 1
ATOM 1714 C CA . LEU A 1 221 ? -13.872 -3.761 0.133 1.00 89.38 221 LEU A CA 1
ATOM 1715 C C . LEU A 1 221 ? -13.543 -4.485 -1.177 1.00 89.38 221 LEU A C 1
ATOM 1717 O O . LEU A 1 221 ? -13.222 -5.671 -1.169 1.00 89.38 221 LEU A O 1
ATOM 1721 N N . GLY A 1 222 ? -13.570 -3.777 -2.307 1.00 87.75 222 GLY A N 1
ATOM 1722 C CA . GLY A 1 222 ? -13.187 -4.343 -3.593 1.00 87.75 222 GLY A CA 1
ATOM 1723 C C . GLY A 1 222 ? -11.734 -4.832 -3.612 1.00 87.75 222 GLY A C 1
ATOM 1724 O O . GLY A 1 222 ? -11.460 -5.955 -4.044 1.00 87.75 222 GLY A O 1
ATOM 1725 N N . LYS A 1 223 ? -10.799 -4.026 -3.099 1.00 82.56 223 LYS A N 1
ATOM 1726 C CA . LYS A 1 223 ? -9.383 -4.411 -2.984 1.00 82.56 223 LYS A CA 1
ATOM 1727 C C . LYS A 1 223 ? -9.203 -5.651 -2.110 1.00 82.56 223 LYS A C 1
ATOM 1729 O O . LYS A 1 223 ? -8.412 -6.533 -2.451 1.00 82.56 223 LYS A O 1
ATOM 1734 N N . ASP A 1 224 ? -9.941 -5.737 -1.009 1.00 84.31 224 ASP A N 1
ATOM 1735 C CA . ASP A 1 224 ? -9.881 -6.881 -0.103 1.00 84.31 224 ASP A CA 1
ATOM 1736 C C . ASP A 1 224 ? -10.447 -8.158 -0.735 1.00 84.31 224 ASP A C 1
ATOM 1738 O O . ASP A 1 224 ? -9.810 -9.211 -0.640 1.00 84.31 224 ASP A O 1
ATOM 1742 N N . LEU A 1 225 ? -11.574 -8.072 -1.448 1.00 87.06 225 LEU A N 1
ATOM 1743 C CA . LEU A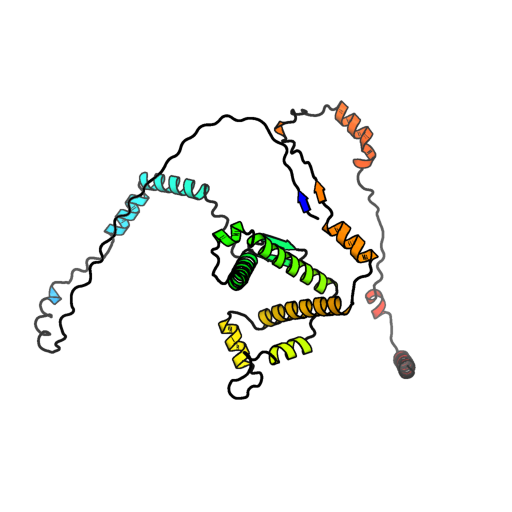 1 225 ? -12.157 -9.210 -2.167 1.00 87.06 225 LEU A CA 1
ATOM 1744 C C . LEU A 1 225 ? -11.229 -9.733 -3.265 1.00 87.06 225 LEU A C 1
ATOM 1746 O O . LEU A 1 225 ? -11.015 -10.940 -3.361 1.00 87.06 225 LEU A O 1
ATOM 1750 N N . LEU A 1 226 ? -10.610 -8.838 -4.040 1.00 83.56 226 LEU A N 1
ATOM 1751 C CA . LEU A 1 226 ? -9.602 -9.222 -5.033 1.00 83.56 226 LEU A CA 1
ATOM 1752 C C . LEU A 1 226 ? -8.425 -9.963 -4.394 1.00 83.56 226 LEU A C 1
ATOM 1754 O O . LEU A 1 226 ? -7.960 -10.976 -4.916 1.00 83.56 226 LEU A O 1
ATOM 1758 N N . ARG A 1 227 ? -7.943 -9.480 -3.245 1.00 79.50 227 ARG A N 1
ATOM 1759 C CA . ARG A 1 227 ? -6.846 -10.130 -2.522 1.00 79.50 227 ARG A CA 1
ATOM 1760 C C . ARG A 1 227 ? -7.234 -11.534 -2.068 1.00 79.50 227 ARG A C 1
ATOM 1762 O O . ARG A 1 227 ? -6.453 -12.469 -2.243 1.00 79.50 227 ARG A O 1
ATOM 1769 N N . GLN A 1 228 ? -8.433 -11.685 -1.511 1.00 82.00 228 GLN A N 1
ATOM 1770 C CA . GLN A 1 228 ? -8.960 -12.982 -1.089 1.00 82.00 228 GLN A CA 1
ATOM 1771 C C . GLN A 1 228 ? -9.116 -13.944 -2.266 1.00 82.00 228 GLN A C 1
ATOM 1773 O O . GLN A 1 228 ? -8.742 -15.106 -2.139 1.00 82.00 228 GLN A O 1
ATOM 1778 N N . ASP A 1 229 ? -9.593 -13.467 -3.415 1.00 80.88 229 ASP A N 1
ATOM 1779 C CA . ASP A 1 229 ? -9.766 -14.289 -4.613 1.00 80.88 229 ASP A CA 1
ATOM 1780 C C . ASP A 1 229 ? -8.450 -14.823 -5.146 1.00 80.88 229 ASP A C 1
ATOM 1782 O O . ASP A 1 229 ? -8.350 -16.002 -5.488 1.00 80.88 229 ASP A O 1
ATOM 1786 N N . VAL A 1 230 ? -7.412 -13.991 -5.179 1.00 74.75 230 VAL A N 1
ATOM 1787 C CA . VAL A 1 230 ? -6.101 -14.450 -5.630 1.00 74.75 230 VAL A CA 1
ATOM 1788 C C . VAL A 1 230 ? -5.516 -15.444 -4.632 1.00 74.75 230 VAL A C 1
ATOM 1790 O O . VAL A 1 230 ? -5.097 -16.524 -5.042 1.00 74.75 230 VAL A O 1
ATOM 1793 N N . ILE A 1 231 ? -5.553 -15.161 -3.327 1.00 75.19 231 ILE A N 1
ATOM 1794 C CA . ILE A 1 231 ? -5.074 -16.108 -2.304 1.00 75.19 231 ILE A CA 1
ATOM 1795 C C . ILE A 1 231 ? -5.861 -17.431 -2.367 1.00 75.19 231 ILE A C 1
ATOM 1797 O O . ILE A 1 231 ? -5.271 -18.513 -2.304 1.00 75.19 231 ILE A O 1
ATOM 1801 N N . GLY A 1 232 ? -7.181 -17.364 -2.539 1.00 73.25 232 GLY A N 1
ATOM 1802 C CA . GLY A 1 232 ? -8.067 -18.515 -2.716 1.00 73.25 232 GLY A CA 1
ATOM 1803 C C . GLY A 1 232 ? -7.739 -19.324 -3.971 1.00 73.25 232 GLY A C 1
ATOM 1804 O O . GLY A 1 232 ? -7.632 -20.545 -3.916 1.00 73.25 232 GLY A O 1
ATOM 1805 N N . THR A 1 233 ? -7.483 -18.651 -5.091 1.00 72.75 233 THR A N 1
ATOM 1806 C CA . THR A 1 233 ? -7.111 -19.302 -6.355 1.00 72.75 233 THR A CA 1
ATOM 1807 C C . THR A 1 233 ? -5.751 -19.990 -6.243 1.00 72.75 233 THR A C 1
ATOM 1809 O O . THR A 1 233 ? -5.616 -21.154 -6.615 1.00 72.75 233 THR A O 1
ATOM 1812 N N . TYR A 1 234 ? -4.751 -19.314 -5.669 1.00 66.44 234 TYR A N 1
ATOM 1813 C CA . TYR A 1 234 ? -3.417 -19.885 -5.460 1.00 66.44 234 TYR A CA 1
ATOM 1814 C C . TYR A 1 234 ? -3.420 -21.046 -4.464 1.00 66.44 234 TYR A C 1
ATOM 1816 O O . TYR A 1 234 ? -2.713 -22.026 -4.678 1.00 66.44 234 TYR A O 1
ATOM 1824 N N . SER A 1 235 ? -4.224 -20.979 -3.401 1.00 65.94 235 SER A N 1
ATOM 1825 C CA . SER A 1 235 ? -4.358 -22.094 -2.454 1.00 65.94 235 SER A CA 1
ATOM 1826 C C . SER A 1 235 ? -5.094 -23.298 -3.055 1.00 65.94 235 SER A C 1
ATOM 1828 O O . SER A 1 235 ? -4.763 -24.436 -2.725 1.00 65.94 235 SER A O 1
ATOM 1830 N N . ALA A 1 236 ? -6.022 -23.075 -3.991 1.00 67.38 236 ALA A N 1
ATOM 1831 C CA . ALA A 1 236 ? -6.725 -24.137 -4.712 1.00 67.38 236 ALA A CA 1
ATOM 1832 C C . ALA A 1 236 ? -5.867 -24.836 -5.788 1.00 67.38 236 ALA A C 1
ATOM 1834 O O . ALA A 1 236 ? -6.163 -25.969 -6.163 1.00 67.38 236 ALA A O 1
ATOM 1835 N N . LEU A 1 237 ? -4.792 -24.195 -6.265 1.00 64.31 237 LEU A N 1
ATOM 1836 C CA . LEU A 1 237 ? -3.899 -24.706 -7.319 1.00 64.31 237 LEU A CA 1
ATOM 1837 C C . LEU A 1 237 ? -2.997 -25.884 -6.881 1.00 64.31 237 LEU A C 1
ATOM 1839 O O . LEU A 1 237 ? -2.292 -26.455 -7.713 1.00 64.31 237 LEU A O 1
ATOM 1843 N N . GLY A 1 238 ? -3.048 -26.303 -5.612 1.00 68.75 238 GLY A N 1
ATOM 1844 C CA . GLY A 1 238 ? -2.231 -27.401 -5.089 1.00 68.75 238 GLY A CA 1
ATOM 1845 C C . GLY A 1 238 ? -0.752 -27.025 -4.925 1.00 68.75 238 GLY A C 1
ATOM 1846 O O . GLY A 1 238 ? -0.376 -25.854 -4.955 1.00 68.75 238 GLY A O 1
ATOM 1847 N N . ALA A 1 239 ? 0.113 -28.020 -4.701 1.00 72.06 239 ALA A N 1
ATOM 1848 C CA . ALA A 1 239 ? 1.547 -27.774 -4.560 1.00 72.06 239 ALA A CA 1
ATOM 1849 C C . ALA A 1 239 ? 2.145 -27.284 -5.889 1.00 72.06 239 ALA A C 1
ATOM 1851 O O . ALA A 1 239 ? 1.984 -27.931 -6.926 1.00 72.06 239 ALA A O 1
ATOM 1852 N N . ALA A 1 240 ? 2.867 -26.161 -5.851 1.00 76.00 240 ALA A N 1
ATOM 1853 C CA . ALA A 1 240 ? 3.549 -25.636 -7.028 1.00 76.00 240 ALA A CA 1
ATOM 1854 C C . ALA A 1 240 ? 4.544 -26.670 -7.605 1.00 76.00 240 ALA A C 1
ATOM 1856 O O . ALA A 1 240 ? 5.158 -27.424 -6.841 1.00 76.00 240 ALA A O 1
ATOM 1857 N N . PRO A 1 241 ? 4.758 -26.712 -8.935 1.00 84.88 241 PRO A N 1
ATOM 1858 C CA . PRO A 1 241 ? 5.712 -27.635 -9.544 1.00 84.88 241 PRO A CA 1
ATOM 1859 C C . PRO A 1 241 ? 7.112 -27.503 -8.931 1.00 84.88 241 PRO A C 1
ATOM 1861 O O . PRO A 1 241 ? 7.594 -26.392 -8.700 1.00 84.88 241 PRO A O 1
ATOM 1864 N N . ALA A 1 242 ? 7.813 -28.623 -8.731 1.00 82.81 242 ALA A N 1
ATOM 1865 C CA . ALA A 1 242 ? 9.122 -28.639 -8.067 1.00 82.81 242 ALA A CA 1
ATOM 1866 C C . ALA A 1 242 ? 10.159 -27.700 -8.722 1.00 82.81 242 ALA A C 1
ATOM 1868 O O . ALA A 1 242 ? 10.946 -27.063 -8.023 1.00 82.81 242 ALA A O 1
ATOM 1869 N N . GLY A 1 243 ? 10.123 -27.549 -10.052 1.00 86.44 243 GLY A N 1
ATOM 1870 C CA . GLY A 1 243 ? 10.993 -26.613 -10.775 1.00 86.44 243 GLY A CA 1
ATOM 1871 C C . GLY A 1 243 ? 10.714 -25.136 -10.459 1.00 86.44 243 GLY A C 1
ATOM 1872 O O . GLY A 1 243 ? 11.651 -24.337 -10.381 1.00 86.44 243 GLY A O 1
ATOM 1873 N N . PHE A 1 244 ? 9.447 -24.777 -10.211 1.00 81.50 244 PHE A N 1
ATOM 1874 C CA . PHE A 1 244 ? 9.068 -23.434 -9.767 1.00 81.50 244 PHE A CA 1
ATOM 1875 C C . PHE A 1 244 ? 9.535 -23.193 -8.332 1.00 81.50 244 PHE A C 1
ATOM 1877 O O . PHE A 1 244 ? 10.181 -22.183 -8.077 1.00 81.50 244 PHE A O 1
ATOM 1884 N N . ILE A 1 245 ? 9.299 -24.148 -7.423 1.00 83.69 245 ILE A N 1
ATOM 1885 C CA . ILE A 1 245 ? 9.750 -24.054 -6.025 1.00 83.69 245 ILE A CA 1
ATOM 1886 C C . ILE A 1 245 ? 11.270 -23.874 -5.961 1.00 83.69 245 ILE A C 1
ATOM 1888 O O . ILE A 1 245 ? 11.744 -22.969 -5.282 1.00 83.69 245 ILE A O 1
ATOM 1892 N N . ALA A 1 246 ? 12.040 -24.673 -6.705 1.00 85.94 246 ALA A N 1
ATOM 1893 C CA . ALA A 1 246 ? 13.498 -24.557 -6.736 1.00 85.94 246 ALA A CA 1
ATOM 1894 C C . ALA A 1 246 ? 13.967 -23.179 -7.239 1.00 85.94 246 ALA A C 1
ATOM 1896 O O . ALA A 1 246 ? 14.885 -22.586 -6.672 1.00 85.94 246 ALA A O 1
ATOM 1897 N N . SER A 1 247 ? 13.317 -22.648 -8.278 1.00 85.00 247 SER A N 1
ATOM 1898 C CA . SER A 1 247 ? 13.631 -21.328 -8.839 1.00 85.00 247 SER A CA 1
ATOM 1899 C C . SER A 1 247 ? 13.251 -20.192 -7.889 1.00 85.00 247 SER A C 1
ATOM 1901 O O . SER A 1 247 ? 14.035 -19.265 -7.695 1.00 85.00 247 SER A O 1
ATOM 1903 N N . PHE A 1 248 ? 12.077 -20.290 -7.264 1.00 81.00 248 PHE A N 1
ATOM 1904 C CA . PHE A 1 248 ? 11.593 -19.332 -6.280 1.00 81.00 248 PHE A CA 1
ATOM 1905 C C . PHE A 1 248 ? 12.506 -19.303 -5.057 1.00 81.00 248 PHE A C 1
ATOM 1907 O O . PHE A 1 248 ? 13.004 -18.240 -4.713 1.00 81.00 248 PHE A O 1
ATOM 1914 N N . VAL A 1 249 ? 12.810 -20.460 -4.456 1.00 85.56 249 VAL A N 1
ATOM 1915 C CA . VAL A 1 249 ? 13.735 -20.553 -3.315 1.00 85.56 249 VAL A CA 1
ATOM 1916 C C . VAL A 1 249 ? 15.073 -19.918 -3.670 1.00 85.56 249 VAL A C 1
ATOM 1918 O O . VAL A 1 249 ? 15.502 -19.030 -2.943 1.00 85.56 249 VAL A O 1
ATOM 1921 N N . ARG A 1 250 ? 15.669 -20.275 -4.820 1.00 87.88 250 ARG A N 1
ATOM 1922 C CA . ARG A 1 250 ? 16.934 -19.681 -5.283 1.00 87.88 250 ARG A CA 1
ATOM 1923 C C . ARG A 1 250 ? 16.868 -18.154 -5.345 1.00 87.88 250 ARG A C 1
ATOM 1925 O O . ARG A 1 250 ? 17.823 -17.506 -4.940 1.00 87.88 250 ARG A O 1
ATOM 1932 N N . PHE A 1 251 ? 15.758 -17.595 -5.828 1.00 84.25 251 PHE A N 1
ATOM 1933 C CA . PHE A 1 251 ? 15.538 -16.150 -5.916 1.00 84.25 251 PHE A CA 1
ATOM 1934 C C . PHE A 1 251 ? 15.337 -15.485 -4.544 1.00 84.25 251 PHE A C 1
ATOM 1936 O O . PHE A 1 251 ? 15.920 -14.434 -4.258 1.00 84.25 251 PHE A O 1
ATOM 1943 N N . VAL A 1 252 ? 14.519 -16.072 -3.662 1.00 78.19 252 VAL A N 1
ATOM 1944 C CA . VAL A 1 252 ? 14.254 -15.476 -2.342 1.00 78.19 252 VAL A CA 1
ATOM 1945 C C . VAL A 1 252 ? 15.511 -15.516 -1.472 1.00 78.19 252 VAL A C 1
ATOM 1947 O O . VAL A 1 252 ? 15.803 -14.525 -0.798 1.00 78.19 252 VAL A O 1
ATOM 1950 N N . THR A 1 253 ? 16.284 -16.604 -1.554 1.00 84.81 253 THR A N 1
ATOM 1951 C CA . THR A 1 253 ? 17.563 -16.779 -0.849 1.00 84.81 253 THR A CA 1
ATOM 1952 C C . THR A 1 253 ? 18.753 -16.143 -1.567 1.00 84.81 253 THR A C 1
ATOM 1954 O O . THR A 1 253 ? 19.879 -16.300 -1.107 1.00 84.81 253 THR A O 1
ATOM 1957 N N . GLU A 1 254 ? 18.547 -15.455 -2.694 1.00 87.44 254 GLU A N 1
ATOM 1958 C CA . GLU A 1 254 ? 19.632 -14.757 -3.383 1.00 87.44 254 GLU A CA 1
ATOM 1959 C C . GLU A 1 254 ? 20.091 -13.554 -2.544 1.00 87.44 254 GLU A C 1
ATOM 1961 O O . GLU A 1 254 ? 19.323 -12.614 -2.284 1.00 87.44 254 GLU A O 1
ATOM 1966 N N . GLU A 1 255 ? 21.357 -13.594 -2.131 1.00 81.44 255 GLU A N 1
ATOM 1967 C CA . GLU A 1 255 ? 22.065 -12.495 -1.478 1.00 81.44 255 GLU A CA 1
ATOM 1968 C C . GLU A 1 255 ? 23.093 -11.914 -2.455 1.00 81.44 255 GLU A C 1
ATOM 1970 O O . GLU A 1 255 ? 23.778 -12.647 -3.171 1.00 81.44 255 GLU A O 1
ATOM 1975 N N . ARG A 1 256 ? 23.174 -10.582 -2.512 1.00 83.81 256 ARG A N 1
ATOM 1976 C CA . ARG A 1 256 ? 24.188 -9.865 -3.290 1.00 83.81 256 ARG A CA 1
ATOM 1977 C C . ARG A 1 256 ? 24.909 -8.891 -2.377 1.00 83.81 256 ARG A C 1
ATOM 1979 O O . ARG A 1 256 ? 24.274 -8.011 -1.792 1.00 83.81 256 ARG A O 1
ATOM 1986 N N . ASP A 1 257 ? 26.225 -9.032 -2.317 1.00 80.25 257 ASP A N 1
ATOM 1987 C CA . ASP A 1 257 ? 27.096 -8.074 -1.655 1.00 80.25 257 ASP A CA 1
ATOM 1988 C C . ASP A 1 257 ? 27.499 -7.001 -2.666 1.00 80.25 257 ASP A C 1
ATOM 1990 O O . ASP A 1 257 ? 28.095 -7.288 -3.707 1.00 80.25 257 ASP A O 1
ATOM 1994 N N . VAL A 1 258 ? 27.135 -5.754 -2.373 1.00 77.25 258 VAL A N 1
ATOM 1995 C CA . VAL A 1 258 ? 27.500 -4.601 -3.198 1.00 77.25 258 VAL A CA 1
ATOM 1996 C C . VAL A 1 258 ? 28.479 -3.753 -2.406 1.00 77.25 258 VAL A C 1
ATOM 1998 O O . VAL A 1 258 ? 28.111 -3.110 -1.422 1.00 77.25 258 VAL A O 1
ATOM 2001 N N . ILE A 1 259 ? 29.732 -3.746 -2.857 1.00 81.62 259 ILE A N 1
ATOM 2002 C CA . ILE A 1 259 ? 30.745 -2.804 -2.387 1.00 81.62 259 ILE A CA 1
ATOM 2003 C C . ILE A 1 259 ? 30.664 -1.587 -3.297 1.00 81.62 259 ILE A C 1
ATOM 2005 O O . ILE A 1 259 ? 30.848 -1.695 -4.510 1.00 81.62 259 ILE A O 1
ATOM 2009 N N . TRP A 1 260 ? 30.387 -0.430 -2.714 1.00 77.56 260 TRP A N 1
ATOM 2010 C CA . TRP A 1 260 ? 30.418 0.837 -3.427 1.00 77.56 260 TRP A CA 1
ATOM 2011 C C . TRP A 1 260 ? 31.405 1.772 -2.736 1.00 77.56 260 TRP A C 1
ATOM 2013 O O . TRP A 1 260 ? 31.518 1.793 -1.511 1.00 77.56 260 TRP A O 1
ATOM 2023 N N . ALA A 1 261 ? 32.131 2.540 -3.537 1.00 82.19 261 ALA A N 1
ATOM 2024 C CA . ALA A 1 261 ? 33.002 3.599 -3.063 1.00 82.19 261 ALA A CA 1
ATOM 2025 C C . ALA A 1 261 ? 32.522 4.905 -3.694 1.00 82.19 261 ALA A C 1
ATOM 2027 O O . ALA A 1 261 ? 32.478 5.033 -4.918 1.00 82.19 261 ALA A O 1
ATOM 2028 N N . GLY A 1 262 ? 32.123 5.863 -2.861 1.00 80.06 262 GLY A N 1
ATOM 2029 C CA . GLY A 1 262 ? 31.860 7.219 -3.320 1.00 80.06 262 GLY A CA 1
ATOM 2030 C C . GLY A 1 262 ? 33.190 7.913 -3.583 1.00 80.06 262 GLY A C 1
ATOM 2031 O O . GLY A 1 262 ? 33.978 8.076 -2.656 1.00 80.06 262 GLY A O 1
ATOM 2032 N N . LEU A 1 263 ? 33.447 8.313 -4.828 1.00 79.12 263 LEU A N 1
ATOM 2033 C CA . LEU A 1 263 ? 34.569 9.187 -5.152 1.00 79.12 263 LEU A CA 1
ATOM 2034 C C . LEU A 1 263 ? 34.078 10.638 -5.012 1.00 79.12 263 LEU A C 1
ATOM 2036 O O . LEU A 1 263 ? 33.297 11.087 -5.855 1.00 79.12 263 LEU A O 1
ATOM 2040 N N . PRO A 1 264 ? 34.444 11.379 -3.949 1.00 80.62 264 PRO A N 1
ATOM 2041 C CA . PRO A 1 264 ? 34.058 12.777 -3.860 1.00 80.62 264 PRO A CA 1
ATOM 2042 C C . PRO A 1 264 ? 34.783 13.563 -4.967 1.00 80.62 264 PRO A C 1
ATOM 2044 O O . PRO A 1 264 ? 35.940 13.259 -5.259 1.00 80.62 264 PRO A O 1
ATOM 2047 N N . PRO A 1 265 ? 34.165 14.596 -5.567 1.00 69.56 265 PRO A N 1
ATOM 2048 C CA . PRO A 1 265 ? 34.817 15.416 -6.593 1.00 69.56 265 PRO A CA 1
ATOM 2049 C C . PRO A 1 265 ? 36.146 16.032 -6.129 1.00 69.56 265 PRO A C 1
ATOM 2051 O O . PRO A 1 265 ? 37.022 16.284 -6.943 1.00 69.56 265 PRO A O 1
ATOM 2054 N N . THR A 1 266 ? 36.322 16.217 -4.816 1.00 74.25 266 THR A N 1
ATOM 2055 C CA . THR A 1 266 ? 37.561 16.693 -4.182 1.00 74.25 266 THR A CA 1
ATOM 2056 C C . THR A 1 266 ? 38.688 15.657 -4.133 1.00 74.25 266 THR A C 1
ATOM 2058 O O . THR A 1 266 ? 39.823 16.025 -3.843 1.00 74.25 266 THR A O 1
ATOM 2061 N N . ALA A 1 267 ? 38.406 14.372 -4.382 1.00 74.00 267 ALA A N 1
ATOM 2062 C CA . ALA A 1 267 ? 39.425 13.324 -4.472 1.00 74.00 267 ALA A CA 1
ATOM 2063 C C . ALA A 1 267 ? 40.133 13.302 -5.836 1.00 74.00 267 ALA A C 1
ATOM 2065 O O . ALA A 1 267 ? 41.185 12.677 -5.960 1.00 74.00 267 ALA A O 1
ATOM 2066 N N . ALA A 1 268 ? 39.577 13.975 -6.848 1.00 73.31 268 ALA A N 1
ATOM 2067 C CA . ALA A 1 268 ? 40.225 14.179 -8.134 1.00 73.31 268 ALA A CA 1
ATOM 2068 C C . ALA A 1 268 ? 40.848 15.581 -8.181 1.00 73.31 268 ALA A C 1
ATOM 2070 O O . ALA A 1 268 ? 40.223 16.563 -7.781 1.00 73.31 268 ALA A O 1
ATOM 2071 N N . ALA A 1 269 ? 42.086 15.677 -8.668 1.00 78.00 269 ALA A N 1
ATOM 2072 C CA . ALA A 1 269 ? 42.682 16.969 -8.990 1.00 78.00 269 ALA A CA 1
ATOM 2073 C C . ALA A 1 269 ? 41.898 17.624 -10.138 1.00 78.00 269 ALA A C 1
ATOM 2075 O O . ALA A 1 269 ? 41.418 16.916 -11.025 1.00 78.00 269 ALA A O 1
ATOM 2076 N N . ASP A 1 270 ? 41.786 18.956 -10.124 1.00 79.81 270 ASP A N 1
ATOM 2077 C CA . ASP A 1 270 ? 41.206 19.710 -11.239 1.00 79.81 270 ASP A CA 1
ATOM 2078 C C . ASP A 1 270 ? 41.984 19.372 -12.526 1.00 79.81 270 ASP A C 1
ATOM 2080 O O . ASP A 1 270 ? 43.188 19.648 -12.589 1.00 79.81 270 ASP A O 1
ATOM 2084 N N . PRO A 1 271 ? 41.349 18.741 -13.533 1.00 73.56 271 PRO A N 1
ATOM 2085 C CA . PRO A 1 271 ? 42.028 18.361 -14.767 1.00 73.56 271 PRO A CA 1
ATOM 2086 C C . PRO A 1 271 ? 42.421 19.572 -15.629 1.00 73.56 271 PRO A C 1
ATOM 2088 O O . PRO A 1 271 ? 43.142 19.399 -16.611 1.00 73.56 271 PRO A O 1
ATOM 2091 N N . GLY A 1 272 ? 41.985 20.786 -15.271 1.00 84.12 272 GLY A N 1
ATOM 2092 C CA . GLY A 1 272 ? 42.238 22.003 -16.032 1.00 84.12 272 GLY A CA 1
ATOM 2093 C C . GLY A 1 272 ? 41.382 22.102 -17.297 1.00 84.12 272 GLY A C 1
ATOM 2094 O O . GLY A 1 272 ? 40.554 21.239 -17.596 1.00 84.12 272 GLY A O 1
ATOM 2095 N N . GLN A 1 273 ? 41.562 23.189 -18.054 1.00 86.94 273 GLN A N 1
ATOM 2096 C CA . GLN A 1 273 ? 40.922 23.331 -19.363 1.00 86.94 273 GLN A CA 1
ATOM 2097 C C . GLN A 1 273 ? 41.670 22.490 -20.411 1.00 86.94 273 GLN A C 1
ATOM 2099 O O . GLN A 1 273 ? 42.902 22.529 -20.439 1.00 86.94 273 GLN A O 1
ATOM 2104 N N . PRO A 1 274 ? 40.957 21.747 -21.276 1.00 87.00 274 PRO A N 1
ATOM 2105 C CA . PRO A 1 274 ? 41.586 20.976 -22.341 1.00 87.00 274 PRO A CA 1
ATOM 2106 C C . PRO A 1 274 ? 42.270 21.906 -23.349 1.00 87.00 274 PRO A C 1
ATOM 2108 O O . PRO A 1 274 ? 41.764 22.991 -23.639 1.00 87.00 274 PRO A O 1
ATOM 2111 N N . SER A 1 275 ? 43.406 21.478 -23.898 1.00 91.69 275 SER A N 1
ATOM 2112 C CA . SER A 1 275 ? 44.076 22.219 -24.971 1.00 91.69 275 SER A CA 1
ATOM 2113 C C . SER A 1 275 ? 43.365 22.031 -26.315 1.00 91.69 275 SER A C 1
ATOM 2115 O O . SER A 1 275 ? 42.689 21.023 -26.542 1.00 91.69 275 SER A O 1
ATOM 2117 N N . ASP A 1 276 ? 43.572 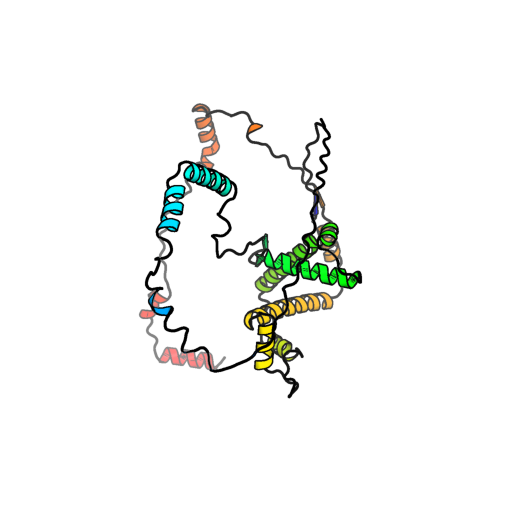22.961 -27.249 1.00 90.12 276 ASP A N 1
ATOM 2118 C CA . ASP A 1 276 ? 43.010 22.873 -28.605 1.00 90.12 276 ASP A CA 1
ATOM 2119 C C . ASP A 1 276 ? 43.431 21.584 -29.333 1.00 90.12 276 ASP A C 1
ATOM 2121 O O . ASP A 1 276 ? 42.645 20.990 -30.070 1.00 90.12 276 ASP A O 1
ATOM 2125 N N . GLU A 1 277 ? 44.645 21.090 -29.076 1.00 90.00 277 GLU A N 1
ATOM 2126 C CA . GLU A 1 277 ? 45.148 19.827 -29.629 1.00 90.00 277 GLU A CA 1
ATOM 2127 C C . GLU A 1 277 ? 44.384 18.609 -29.084 1.00 90.00 277 GLU A C 1
ATOM 2129 O O . GLU A 1 277 ? 44.061 17.684 -29.832 1.00 90.00 277 GLU A O 1
ATOM 2134 N N . GLN A 1 278 ? 44.042 18.615 -27.790 1.00 89.94 278 GLN A N 1
ATOM 2135 C CA . GLN A 1 278 ? 43.244 17.557 -27.164 1.00 89.94 278 GLN A CA 1
ATOM 2136 C C . GLN A 1 278 ? 41.796 17.582 -27.660 1.00 89.94 278 GLN A C 1
ATOM 2138 O O . GLN A 1 278 ? 41.205 16.526 -27.895 1.00 89.94 278 GLN A O 1
ATOM 2143 N N . LEU A 1 279 ? 41.237 18.778 -27.865 1.00 88.69 279 LEU A N 1
ATOM 2144 C CA . LEU A 1 279 ? 39.909 18.954 -28.450 1.00 88.69 279 LEU A CA 1
ATOM 2145 C C . LEU A 1 279 ? 39.870 18.478 -29.906 1.00 88.69 279 LEU A C 1
ATOM 2147 O O . LEU A 1 279 ? 38.933 17.776 -30.284 1.00 88.69 279 LEU A O 1
ATOM 2151 N N . ALA A 1 280 ? 40.901 18.779 -30.700 1.00 89.62 280 ALA A N 1
ATOM 2152 C CA . ALA A 1 280 ? 41.021 18.292 -32.072 1.00 89.62 280 ALA A CA 1
ATOM 2153 C C . ALA A 1 280 ? 41.132 16.758 -32.124 1.00 89.62 280 ALA A C 1
ATOM 2155 O O . ALA A 1 280 ? 40.422 16.114 -32.896 1.00 89.62 280 ALA A O 1
ATOM 2156 N N . ALA A 1 281 ? 41.952 16.151 -31.260 1.00 92.62 281 ALA A N 1
ATOM 2157 C CA . ALA A 1 281 ? 42.084 14.695 -31.178 1.00 92.62 281 ALA A CA 1
ATOM 2158 C C . ALA A 1 281 ? 40.777 14.006 -30.741 1.00 92.62 281 ALA A C 1
ATOM 2160 O O . ALA A 1 281 ? 40.400 12.966 -31.292 1.00 92.62 281 ALA A O 1
ATOM 2161 N N . LEU A 1 282 ? 40.054 14.591 -29.779 1.00 91.12 282 LEU A N 1
ATOM 2162 C CA . LEU A 1 282 ? 38.746 14.094 -29.347 1.00 91.12 282 LEU A CA 1
ATOM 2163 C C . LEU A 1 282 ? 37.705 14.215 -30.465 1.00 91.12 282 LEU A C 1
ATOM 2165 O O . LEU A 1 282 ? 36.927 13.284 -30.676 1.00 91.12 282 LEU A O 1
ATOM 2169 N N . TYR A 1 283 ? 37.696 15.341 -31.181 1.00 88.94 283 TYR A N 1
ATOM 2170 C CA . TYR A 1 283 ? 36.800 15.565 -32.309 1.00 88.94 283 TYR A CA 1
ATOM 2171 C C . TYR A 1 283 ? 37.023 14.519 -33.402 1.00 88.94 283 TYR A C 1
ATOM 2173 O O . TYR A 1 283 ? 36.064 13.875 -33.814 1.00 88.94 283 TYR A O 1
ATOM 2181 N N . GLU A 1 284 ? 38.276 14.278 -33.800 1.00 90.69 284 GLU A N 1
ATOM 2182 C CA . GLU A 1 284 ? 38.637 13.281 -34.815 1.00 90.69 284 GLU A CA 1
ATOM 2183 C C . GLU A 1 284 ? 38.251 11.851 -34.411 1.00 90.69 284 GLU A C 1
ATOM 2185 O O . GLU A 1 284 ? 37.698 11.106 -35.219 1.00 90.69 284 GLU A O 1
ATOM 2190 N N . THR A 1 285 ? 38.480 11.474 -33.151 1.00 92.81 285 THR A N 1
ATOM 2191 C CA . THR A 1 285 ? 38.158 10.127 -32.642 1.00 92.81 285 THR A CA 1
ATOM 2192 C C . THR A 1 285 ? 36.673 9.921 -32.333 1.00 92.81 285 THR A C 1
ATOM 2194 O O . THR A 1 285 ? 36.215 8.782 -32.294 1.00 92.81 285 THR A O 1
ATOM 2197 N N . SER A 1 286 ? 35.902 10.996 -32.129 1.00 91.56 286 SER A N 1
ATOM 2198 C CA . SER A 1 286 ? 34.478 10.945 -31.757 1.00 91.56 286 SER A CA 1
ATOM 2199 C C . SER A 1 286 ? 33.527 11.454 -32.847 1.00 91.56 286 SER A C 1
ATOM 2201 O O . SER A 1 286 ? 32.365 11.727 -32.537 1.00 91.56 286 SER A O 1
ATOM 2203 N N . LYS A 1 287 ? 33.973 11.572 -34.108 1.00 87.50 287 LYS A N 1
ATOM 2204 C CA . LYS A 1 287 ? 33.181 12.141 -35.220 1.00 87.50 287 LYS A CA 1
ATOM 2205 C C . LYS A 1 287 ? 31.782 11.549 -35.356 1.00 87.50 287 LYS A C 1
ATOM 2207 O O . LYS A 1 287 ? 30.828 12.302 -35.484 1.00 87.50 287 LYS A O 1
ATOM 2212 N N . GLU A 1 288 ? 31.642 10.228 -35.278 1.00 84.19 288 GLU A N 1
ATOM 2213 C CA . GLU A 1 288 ? 30.340 9.554 -35.422 1.00 84.19 288 GLU A CA 1
ATOM 2214 C C . GLU A 1 288 ? 29.367 9.887 -34.284 1.00 84.19 288 GLU A C 1
ATOM 2216 O O . GLU A 1 288 ? 28.168 10.014 -34.506 1.00 84.19 288 GLU A O 1
ATOM 2221 N N . ARG A 1 289 ? 29.878 10.075 -33.061 1.00 82.69 289 ARG A N 1
ATOM 2222 C CA . ARG A 1 289 ? 29.067 10.412 -31.880 1.00 82.69 289 ARG A CA 1
ATOM 2223 C C . ARG A 1 289 ? 28.737 11.904 -31.800 1.00 82.69 289 ARG A C 1
ATOM 2225 O O . ARG A 1 289 ? 27.746 12.273 -31.179 1.00 82.69 289 ARG A O 1
ATOM 2232 N N . LEU A 1 290 ? 29.591 12.748 -32.376 1.00 85.19 290 LEU A N 1
ATOM 2233 C CA . LEU A 1 290 ? 29.417 14.202 -32.449 1.00 85.19 290 LEU A CA 1
ATOM 2234 C C . LEU A 1 290 ? 28.716 14.650 -33.741 1.00 85.19 290 LEU A C 1
ATOM 2236 O O . LEU A 1 290 ? 28.451 15.841 -33.903 1.00 85.19 290 LEU A O 1
ATOM 2240 N N . ALA A 1 291 ? 28.428 13.722 -34.655 1.00 84.56 291 ALA A N 1
ATOM 2241 C CA . ALA A 1 291 ? 27.670 13.997 -35.862 1.00 84.56 291 ALA A CA 1
ATOM 2242 C C . ALA A 1 291 ? 26.229 14.385 -35.512 1.00 84.56 291 ALA A C 1
ATOM 2244 O O . ALA A 1 291 ? 25.612 13.832 -34.598 1.00 84.56 291 ALA A O 1
ATOM 2245 N N . GLU A 1 292 ? 25.681 15.339 -36.260 1.00 82.19 292 GLU A N 1
ATOM 2246 C CA . GLU A 1 292 ? 24.268 15.666 -36.144 1.00 82.19 292 GLU A CA 1
ATOM 2247 C C . GLU A 1 292 ? 23.426 14.449 -36.575 1.00 82.19 292 GLU A C 1
ATOM 2249 O O . GLU A 1 292 ? 23.770 13.802 -37.570 1.00 82.19 292 GLU A O 1
ATOM 2254 N N . PRO A 1 293 ? 22.337 14.111 -35.857 1.00 79.50 293 PRO A N 1
ATOM 2255 C CA . PRO A 1 293 ? 21.481 12.995 -36.237 1.00 79.50 293 PRO A CA 1
ATOM 2256 C C . PRO A 1 293 ? 21.001 13.131 -37.684 1.00 79.50 293 PRO A C 1
ATOM 2258 O O . PRO A 1 293 ? 20.630 14.226 -38.115 1.00 79.50 293 PRO A O 1
ATOM 2261 N N . GLU A 1 294 ? 20.958 12.020 -38.424 1.00 81.50 294 GLU A N 1
ATOM 2262 C CA . GLU A 1 294 ? 20.446 12.023 -39.795 1.00 81.50 294 GLU A CA 1
ATOM 2263 C C . GLU A 1 294 ? 19.017 12.583 -39.838 1.00 81.50 294 GLU A C 1
ATOM 2265 O O . GLU A 1 294 ? 18.070 11.983 -39.324 1.00 81.50 294 GLU A O 1
ATOM 2270 N N . ARG A 1 295 ? 18.841 13.732 -40.495 1.00 80.88 295 ARG A N 1
ATOM 2271 C CA . ARG A 1 295 ? 17.521 14.299 -40.779 1.00 80.88 295 ARG A CA 1
ATOM 2272 C C . ARG A 1 295 ? 17.064 13.815 -42.149 1.00 80.88 295 ARG A C 1
ATOM 2274 O O . ARG A 1 295 ? 17.743 14.042 -43.148 1.00 80.88 295 ARG A O 1
ATOM 2281 N N . ARG A 1 296 ? 15.897 13.173 -42.213 1.00 86.19 296 ARG A N 1
ATOM 2282 C CA . ARG A 1 296 ? 15.271 12.740 -43.471 1.00 86.19 296 ARG A CA 1
ATOM 2283 C C . ARG A 1 296 ? 13.985 13.521 -43.701 1.00 86.19 296 ARG A C 1
ATOM 2285 O O . ARG A 1 296 ? 13.150 13.610 -42.806 1.00 86.19 296 ARG A O 1
ATOM 2292 N N . ALA A 1 297 ? 13.824 14.068 -44.902 1.00 83.06 297 ALA A N 1
ATOM 2293 C CA . ALA A 1 297 ? 12.557 14.637 -45.341 1.00 83.06 297 ALA A CA 1
ATOM 2294 C C . ALA A 1 297 ? 11.690 13.511 -45.916 1.00 83.06 297 ALA A C 1
ATOM 2296 O O . ALA A 1 297 ? 12.107 12.822 -46.846 1.00 83.06 297 ALA A O 1
ATOM 2297 N N . ILE A 1 298 ? 10.498 13.316 -45.356 1.00 80.06 298 ILE A N 1
ATOM 2298 C CA . ILE A 1 298 ? 9.522 12.338 -45.840 1.00 80.06 298 ILE A CA 1
ATOM 2299 C C . ILE A 1 298 ? 8.279 13.115 -46.265 1.00 80.06 298 ILE A C 1
ATOM 2301 O O . ILE A 1 298 ? 7.719 13.869 -45.471 1.00 80.06 298 ILE A O 1
ATOM 2305 N N . ALA A 1 299 ? 7.853 12.935 -47.513 1.00 83.19 299 ALA A N 1
ATOM 2306 C CA . ALA A 1 299 ? 6.543 13.376 -47.965 1.00 83.19 299 ALA A CA 1
ATOM 2307 C C . ALA A 1 299 ? 5.540 12.253 -47.682 1.00 83.19 299 ALA A C 1
ATOM 2309 O O . ALA A 1 299 ? 5.690 11.143 -48.191 1.00 83.19 299 ALA A O 1
ATOM 2310 N N . LEU A 1 300 ? 4.545 12.532 -46.843 1.00 80.00 300 LEU A N 1
ATOM 2311 C CA . LEU A 1 300 ? 3.482 11.593 -46.500 1.00 80.00 300 LEU A CA 1
ATOM 2312 C C . LEU A 1 300 ? 2.167 12.092 -47.093 1.00 80.00 300 LEU A C 1
ATOM 2314 O O . LEU A 1 300 ? 1.825 13.263 -46.945 1.00 80.00 300 LEU A O 1
ATOM 2318 N N . VAL A 1 301 ? 1.425 11.187 -47.725 1.00 83.81 301 VAL A N 1
ATOM 2319 C CA . VAL A 1 301 ? 0.011 11.388 -48.047 1.00 83.81 301 VAL A CA 1
ATOM 2320 C C . VAL A 1 301 ? -0.772 10.523 -47.069 1.00 83.81 301 VAL A C 1
ATOM 2322 O O . VAL A 1 301 ? -0.696 9.297 -47.127 1.00 83.81 301 VAL A O 1
ATOM 2325 N N . ALA A 1 302 ? -1.461 11.161 -46.128 1.00 80.00 302 ALA A N 1
ATOM 2326 C CA . ALA A 1 302 ? -2.384 10.479 -45.235 1.00 80.00 302 ALA A CA 1
ATOM 2327 C C . ALA A 1 302 ? -3.754 10.429 -45.915 1.00 80.00 302 ALA A C 1
ATOM 2329 O O . ALA A 1 302 ? -4.256 11.468 -46.331 1.00 80.00 302 ALA A O 1
ATOM 2330 N N . VAL A 1 303 ? -4.318 9.228 -46.047 1.00 80.56 303 VAL A N 1
ATOM 2331 C CA . VAL A 1 303 ? -5.681 9.016 -46.548 1.00 80.56 303 VAL A CA 1
ATOM 2332 C C . VAL A 1 303 ? -6.496 8.435 -45.402 1.00 80.56 303 VAL A C 1
ATOM 2334 O O . VAL A 1 303 ? -6.252 7.311 -44.957 1.00 80.56 303 VAL A O 1
ATOM 2337 N N . GLY A 1 304 ? -7.417 9.234 -44.885 1.00 83.25 304 GLY A N 1
ATOM 2338 C CA . GLY A 1 304 ? -8.385 8.870 -43.868 1.00 83.25 304 GLY A CA 1
ATOM 2339 C C . GLY A 1 304 ? -9.713 8.437 -44.479 1.00 83.25 304 GLY A C 1
ATOM 2340 O O . GLY A 1 304 ? -10.025 8.703 -45.636 1.00 83.25 304 GLY A O 1
ATOM 2341 N N . LYS A 1 305 ? -10.535 7.770 -43.668 1.00 75.75 305 LYS A N 1
ATOM 2342 C CA . LYS A 1 305 ? -11.900 7.384 -44.049 1.00 75.75 305 LYS A CA 1
ATOM 2343 C C . LYS A 1 305 ? -12.752 8.609 -44.418 1.00 75.75 305 LYS A C 1
ATOM 2345 O O . LYS A 1 305 ? -13.549 8.538 -45.350 1.00 75.75 305 LYS A O 1
ATOM 2350 N N . ASP A 1 306 ? -12.548 9.715 -43.708 1.00 77.00 306 ASP A N 1
ATOM 2351 C CA . ASP A 1 306 ? -13.281 10.968 -43.905 1.00 77.00 306 ASP A CA 1
ATOM 2352 C C . ASP A 1 306 ? -12.963 11.623 -45.260 1.00 77.00 306 ASP A C 1
ATOM 2354 O O . ASP A 1 306 ? -13.814 12.312 -45.808 1.00 77.00 306 ASP A O 1
ATOM 2358 N N . ASP A 1 307 ? -11.806 11.317 -45.864 1.00 78.00 307 ASP A N 1
ATOM 2359 C CA . ASP A 1 307 ? -11.412 11.848 -47.178 1.00 78.00 307 ASP A CA 1
ATOM 2360 C C . ASP A 1 307 ? -12.201 11.221 -48.345 1.00 78.00 307 ASP A C 1
ATOM 2362 O O . ASP A 1 307 ? -12.130 11.708 -49.473 1.00 78.00 307 ASP A O 1
ATOM 2366 N N . TYR A 1 308 ? -12.941 10.129 -48.102 1.00 75.56 308 TYR A N 1
ATOM 2367 C CA . TYR A 1 308 ? -13.704 9.412 -49.134 1.00 75.56 308 TYR A CA 1
ATOM 2368 C C . TYR A 1 308 ? -15.183 9.191 -48.783 1.00 75.56 308 TYR A C 1
ATOM 2370 O O . TYR A 1 308 ? -15.949 8.763 -49.641 1.00 75.56 308 TYR A O 1
ATOM 2378 N N . ILE A 1 309 ? -15.616 9.497 -47.553 1.00 74.81 309 ILE A N 1
ATOM 2379 C CA . ILE A 1 309 ? -17.009 9.297 -47.113 1.00 74.81 309 ILE A CA 1
ATOM 2380 C C . ILE A 1 309 ? -18.010 10.051 -48.001 1.00 74.81 309 ILE A C 1
ATOM 2382 O O . ILE A 1 309 ? -19.033 9.475 -48.363 1.00 74.81 309 ILE A O 1
ATOM 2386 N N . ASP A 1 310 ? -17.689 11.277 -48.416 1.00 75.06 310 ASP A N 1
ATOM 2387 C CA . ASP A 1 310 ? -18.589 12.108 -49.231 1.00 75.06 310 ASP A CA 1
ATOM 2388 C C . ASP A 1 310 ? -18.639 11.682 -50.710 1.00 75.06 310 ASP A C 1
ATOM 2390 O O . ASP A 1 310 ? -19.533 12.088 -51.449 1.00 75.06 310 ASP A O 1
ATOM 2394 N N . ALA A 1 311 ? -17.685 10.855 -51.153 1.00 73.62 311 ALA A N 1
ATOM 2395 C CA . ALA A 1 311 ? -17.624 10.327 -52.516 1.00 73.62 311 ALA A CA 1
ATOM 2396 C C . ALA A 1 311 ? -18.353 8.979 -52.671 1.00 73.62 311 ALA A C 1
ATOM 2398 O O . ALA A 1 311 ? -18.495 8.483 -53.791 1.00 73.62 311 ALA A O 1
ATOM 2399 N N . VAL A 1 312 ? -18.799 8.370 -51.565 1.00 75.06 312 VAL A N 1
ATOM 2400 C CA . VAL A 1 312 ? -19.525 7.095 -51.574 1.00 75.06 312 VAL A CA 1
ATOM 2401 C C . VAL A 1 312 ? -21.024 7.361 -51.542 1.00 75.06 312 VAL A C 1
ATOM 2403 O O . VAL A 1 312 ? -21.600 7.661 -50.499 1.00 75.06 312 VAL A O 1
ATOM 2406 N N . GLU A 1 313 ? -21.678 7.185 -52.685 1.00 77.56 313 GLU A N 1
ATOM 2407 C CA . GLU A 1 313 ? -23.136 7.205 -52.774 1.00 77.56 313 GLU A CA 1
ATOM 2408 C C . GLU A 1 313 ? -23.684 5.812 -52.423 1.00 77.56 313 GLU A C 1
ATOM 2410 O O . GLU A 1 313 ? -23.487 4.841 -53.155 1.00 77.56 313 GLU A O 1
ATOM 2415 N N . VAL A 1 314 ? -24.328 5.688 -51.260 1.00 77.62 314 VAL A N 1
ATOM 2416 C CA . VAL A 1 314 ? -24.942 4.428 -50.814 1.00 77.62 314 VAL A CA 1
ATOM 2417 C C . VAL A 1 314 ? -26.364 4.351 -51.362 1.00 77.62 314 VAL A C 1
ATOM 2419 O O . VAL A 1 314 ? -27.221 5.136 -50.961 1.00 77.62 314 VAL A O 1
ATOM 2422 N N . THR A 1 315 ? -26.630 3.396 -52.255 1.00 84.69 315 THR A N 1
ATOM 2423 C CA . THR A 1 315 ? -27.972 3.206 -52.827 1.00 84.69 315 THR A CA 1
ATOM 2424 C C . THR A 1 315 ? -28.843 2.286 -51.961 1.00 84.69 315 THR A C 1
ATOM 2426 O O . THR A 1 315 ? -28.342 1.384 -51.285 1.00 84.69 315 THR A O 1
ATOM 2429 N N . ASP A 1 316 ? -30.170 2.436 -52.026 1.00 80.94 316 ASP A N 1
ATOM 2430 C CA . ASP A 1 316 ? -31.122 1.581 -51.286 1.00 80.94 316 ASP A CA 1
ATOM 2431 C C . ASP A 1 316 ? -30.997 0.084 -51.637 1.00 80.94 316 ASP A C 1
ATOM 2433 O O . ASP A 1 316 ? -31.279 -0.801 -50.819 1.00 80.94 316 ASP A O 1
ATOM 2437 N N . ASN A 1 317 ? -30.527 -0.218 -52.850 1.00 83.81 317 ASN A N 1
ATOM 2438 C CA . ASN A 1 317 ? -30.240 -1.582 -53.287 1.00 83.81 317 ASN A CA 1
ATOM 2439 C C . ASN A 1 317 ? -29.027 -2.169 -52.538 1.00 83.81 317 ASN A C 1
ATOM 2441 O O . ASN A 1 317 ? -29.042 -3.335 -52.144 1.00 83.81 317 ASN A O 1
ATOM 2445 N N . ASP A 1 318 ? -27.996 -1.363 -52.269 1.00 83.31 318 ASP A N 1
ATOM 2446 C CA . ASP A 1 318 ? -26.818 -1.794 -51.506 1.00 83.31 318 ASP A CA 1
ATOM 2447 C C . ASP A 1 318 ? -27.164 -2.102 -50.049 1.00 83.31 318 ASP A C 1
ATOM 2449 O O . ASP A 1 318 ? -26.714 -3.114 -49.506 1.00 83.31 318 ASP A O 1
ATOM 2453 N N . ILE A 1 319 ? -28.034 -1.285 -49.448 1.00 82.25 319 ILE A N 1
ATOM 2454 C CA . ILE A 1 319 ? -28.557 -1.505 -48.094 1.00 82.25 319 ILE A CA 1
ATOM 2455 C C . ILE A 1 319 ? -29.379 -2.798 -48.048 1.00 82.25 319 ILE A C 1
ATOM 2457 O O . ILE A 1 319 ? -29.173 -3.631 -47.162 1.00 82.25 319 ILE A O 1
ATOM 2461 N N . SER A 1 320 ? -30.262 -3.006 -49.030 1.00 82.62 320 SER A N 1
ATOM 2462 C CA . SER A 1 320 ? -31.119 -4.197 -49.109 1.00 82.62 320 SER A CA 1
ATOM 2463 C C . SER A 1 320 ? -30.309 -5.486 -49.282 1.00 82.62 320 SER A C 1
ATOM 2465 O O . SER A 1 320 ? -30.567 -6.478 -48.600 1.00 82.62 320 SER A O 1
ATOM 2467 N N . ARG A 1 321 ? -29.268 -5.471 -50.128 1.00 85.12 321 ARG A N 1
ATOM 2468 C CA . ARG A 1 321 ? -28.352 -6.616 -50.287 1.00 85.12 321 ARG A CA 1
ATOM 2469 C C . ARG A 1 321 ? -27.577 -6.927 -49.010 1.00 85.12 321 ARG A C 1
ATOM 2471 O O . ARG A 1 321 ? -27.437 -8.097 -48.658 1.00 85.12 321 ARG A O 1
ATOM 2478 N N . LEU A 1 322 ? -27.072 -5.905 -48.314 1.00 85.00 322 LEU A N 1
ATOM 2479 C CA . LEU A 1 322 ? -26.333 -6.096 -47.063 1.00 85.00 322 LEU A CA 1
ATOM 2480 C C . LEU A 1 322 ? -27.237 -6.655 -45.954 1.00 85.00 322 LEU A C 1
ATOM 2482 O O . LEU A 1 322 ? -26.803 -7.491 -45.160 1.00 85.00 322 LEU A O 1
ATOM 2486 N N . TYR A 1 323 ? -28.492 -6.203 -45.909 1.00 83.69 323 TYR A N 1
ATOM 2487 C CA . TYR A 1 323 ? -29.497 -6.686 -44.969 1.00 83.69 323 TYR A CA 1
ATOM 2488 C C . TYR A 1 323 ? -29.816 -8.170 -45.189 1.00 83.69 323 TYR A C 1
ATOM 2490 O O . TYR A 1 323 ? -29.721 -8.954 -44.245 1.00 83.69 323 TYR A O 1
ATOM 2498 N N . GLU A 1 324 ? -30.107 -8.581 -46.427 1.00 86.19 324 GLU A N 1
ATOM 2499 C CA . GLU A 1 324 ? -30.388 -9.990 -46.741 1.00 86.19 324 GLU A CA 1
ATOM 2500 C C . GLU A 1 324 ? -29.170 -10.896 -46.483 1.00 86.19 324 GLU A C 1
ATOM 2502 O O . GLU A 1 324 ? -29.326 -11.988 -45.942 1.00 86.19 324 GLU A O 1
ATOM 2507 N N . ALA A 1 325 ? -27.946 -10.424 -46.753 1.00 82.62 325 ALA A N 1
ATOM 2508 C CA . ALA A 1 325 ? -26.723 -11.173 -46.447 1.00 82.62 325 ALA A CA 1
ATOM 2509 C C . ALA A 1 325 ? -26.489 -11.378 -44.935 1.00 82.62 325 ALA A C 1
ATOM 2511 O O . ALA A 1 325 ? -25.968 -12.414 -44.523 1.00 82.62 325 ALA A O 1
ATOM 2512 N N . ARG A 1 326 ? -26.871 -10.407 -44.093 1.00 78.75 326 ARG A N 1
ATOM 2513 C CA . ARG A 1 326 ? -26.755 -10.511 -42.624 1.00 78.75 326 ARG A CA 1
ATOM 2514 C C . ARG A 1 326 ? -27.896 -11.281 -41.975 1.00 78.75 326 ARG A C 1
ATOM 2516 O O . ARG A 1 326 ? -27.741 -11.738 -40.854 1.00 78.75 326 ARG A O 1
ATOM 2523 N N . LYS A 1 327 ? -29.028 -11.422 -42.659 1.00 76.81 327 LYS A N 1
ATOM 2524 C CA . LYS A 1 327 ? -30.182 -12.194 -42.186 1.00 76.81 327 LYS A CA 1
ATOM 2525 C C . LYS A 1 327 ? -29.952 -13.707 -42.265 1.00 76.81 327 LYS A C 1
ATOM 2527 O O . LYS A 1 327 ? -30.612 -14.455 -41.553 1.00 76.81 327 LYS A O 1
ATOM 2532 N N . SER A 1 328 ? -29.038 -14.156 -43.129 1.00 58.31 328 SER A N 1
ATOM 2533 C CA . SER A 1 328 ? -28.665 -15.569 -43.282 1.00 58.31 328 SER A CA 1
ATOM 2534 C C . SER A 1 328 ? -27.463 -16.009 -42.432 1.00 58.31 328 SER A C 1
ATOM 2536 O O . SER A 1 328 ? -26.959 -17.110 -42.648 1.00 58.31 328 SER A O 1
ATOM 2538 N N . THR A 1 329 ? -26.979 -15.166 -41.512 1.00 50.72 329 THR A N 1
ATOM 2539 C CA . THR A 1 329 ? -25.974 -15.507 -40.484 1.00 50.72 329 THR A CA 1
ATOM 2540 C C . THR A 1 329 ? -26.617 -15.381 -39.113 1.00 50.72 329 THR A C 1
ATOM 2542 O O . THR A 1 329 ? -26.377 -16.272 -38.273 1.00 50.72 329 THR A O 1
#

Foldseek 3Di:
DDEDEDADDDDDDDDDDDDDDDDDDDDDDDDDDDDDDDDDDDDDDPPPPVVVVVVVPPDPPPPDPPVVVVVVVCCPDVVVVVVVVVVVVVCVVVPPPPPPPPPDFCFPDDAPPDTQGPVQLVVLLVVLQVVVQVVVVHRDDPVNCVVVVSSVVSVVVVNVLNNLVVVCVVVVHWCDPVNLVVVLQVDQQQADPVPSGGDPVSVCVVCVVVVHDPVRVSVVSGSVVSVVVVVVVVVVVPDDDPVVVVVVCCVVPDYDHDHDDDDPPVNDDDPDDDDPVRVVVCCVVCVVVPDDPDDDDDDDDDDDPVNCPVVDDDDPVNVVVVVVVVVVD

Sequence (329 aa):
MRIRVQQGAELLQIGKMMTIVWRIHLPIAEYDPPPPRHPQNHPLRAVRETLKDAAILGRQERPSAKMLSVLRRFARSWAAGLLLVVLAIGLSLFSISDWLTVGRPDDIARVGKARISANDLSNSFDQVIELAGQRAGRQLTNAEALEQNLDQVALDRLVGAAAFEAEALALGMSPGDARLRAEIEAIPAFRSPLTGAFDLETYREQLRGASLTPREFQQDLGKDLLRQDVIGTYSALGAAPAGFIASFVRFVTEERDVIWAGLPPTAAADPGQPSDEQLAALYETSKERLAEPERRAIALVAVGKDDYIDAVEVTDNDISRLYEARKST

pLDDT: mean 74.53, std 18.12, range [25.94, 93.81]

Secondary structure (DSSP, 8-state):
-EEEEE-----------------PPPPPPPPPPPPPPPPP---SS-SSSTTTGGGS------TTHHHHHHHHHHHTSHHHHHHHHHHHHHHHHS-GGGTS-TT---EEEEETTEEEEHHHHHHHHHHHHHHHHHHHTSPPPHHHHHHTTHHHHHHHHHHHHHHHHHHHHHTT----HHHHHHHHHH-GGGB-TTTSSB-HHHHHHHHHHTT--HHHHHHHHHHHHHHHHHHHHHHHT-SPPHHHHHHHHHHHT-EEEEE-----GGGS----PPPHHHHHHHHHHTHHHHSPP-----------THHHHTT----HHHHHHHHHHHHT-